Protein AF-A0A8S0PEG1-F1 (afdb_monomer_lite)

Structure (mmCIF, N/CA/C/O backbone):
data_AF-A0A8S0PEG1-F1
#
_entry.id   AF-A0A8S0PEG1-F1
#
loop_
_atom_site.group_PDB
_atom_site.id
_atom_site.type_symbol
_atom_site.label_atom_id
_atom_site.label_alt_id
_atom_site.label_comp_id
_atom_site.label_asym_id
_atom_site.label_entity_id
_atom_site.label_seq_id
_atom_site.pdbx_PDB_ins_code
_atom_site.Cartn_x
_atom_site.Cartn_y
_atom_site.Cartn_z
_atom_site.occupancy
_atom_site.B_iso_or_equiv
_atom_site.auth_seq_id
_atom_site.auth_comp_id
_atom_site.auth_asym_id
_atom_site.auth_atom_id
_atom_site.pdbx_PDB_model_num
ATOM 1 N N . MET A 1 1 ? -31.849 1.655 13.734 1.00 55.62 1 MET A N 1
ATOM 2 C CA . MET A 1 1 ? -31.279 1.354 12.397 1.00 55.62 1 MET A CA 1
ATOM 3 C C . MET A 1 1 ? -29.759 1.163 12.408 1.00 55.62 1 MET A C 1
ATOM 5 O O . MET A 1 1 ? -29.325 0.173 11.847 1.00 55.62 1 MET A O 1
ATOM 9 N N . LYS A 1 2 ? -28.955 2.026 13.060 1.00 50.47 2 LYS A N 1
ATOM 10 C CA . LYS A 1 2 ? -27.475 1.907 13.120 1.00 50.47 2 LYS A CA 1
ATOM 11 C C . LYS A 1 2 ? -26.976 0.567 13.705 1.00 50.47 2 LYS A C 1
ATOM 13 O O . LYS A 1 2 ? -26.422 -0.221 12.961 1.00 50.47 2 LYS A O 1
ATOM 18 N N . ARG A 1 3 ? -27.388 0.217 14.932 1.00 48.94 3 ARG A N 1
ATOM 19 C CA . ARG A 1 3 ? -27.005 -1.048 15.607 1.00 48.94 3 ARG A CA 1
ATOM 20 C C . ARG A 1 3 ? -27.310 -2.340 14.832 1.00 48.94 3 ARG A C 1
ATOM 22 O O . ARG A 1 3 ? -26.633 -3.337 15.022 1.00 48.94 3 ARG A O 1
ATOM 29 N N . ARG A 1 4 ? -28.344 -2.337 13.983 1.00 57.22 4 ARG A N 1
ATOM 30 C CA . ARG A 1 4 ? -28.707 -3.505 13.163 1.00 57.22 4 ARG A CA 1
ATOM 31 C C . ARG A 1 4 ? -27.748 -3.671 11.981 1.00 57.22 4 ARG A C 1
ATOM 33 O O . ARG A 1 4 ? -27.331 -4.785 11.711 1.00 57.22 4 ARG A O 1
ATOM 40 N N . ARG A 1 5 ? -27.348 -2.556 11.359 1.00 51.19 5 ARG A N 1
ATOM 41 C CA . ARG A 1 5 ? -26.338 -2.536 10.293 1.00 51.19 5 ARG A CA 1
ATOM 42 C C . ARG A 1 5 ? -24.953 -2.897 10.828 1.00 51.19 5 ARG A C 1
ATOM 44 O O . ARG A 1 5 ? -24.250 -3.662 10.188 1.00 51.19 5 ARG A O 1
ATOM 51 N N . ASP A 1 6 ? -24.607 -2.424 12.025 1.00 42.25 6 ASP A N 1
ATOM 52 C CA . ASP A 1 6 ? -23.330 -2.757 12.674 1.00 42.25 6 ASP A CA 1
ATOM 53 C C . ASP A 1 6 ? -23.248 -4.268 12.994 1.00 42.25 6 ASP A C 1
ATOM 55 O O . ASP A 1 6 ? -22.224 -4.911 12.763 1.00 42.25 6 ASP A O 1
ATOM 59 N N . ALA A 1 7 ? -24.359 -4.869 13.441 1.00 48.66 7 ALA A N 1
ATOM 60 C CA . ALA A 1 7 ? -24.459 -6.312 13.670 1.00 48.66 7 ALA A CA 1
ATOM 61 C C . ALA A 1 7 ? -24.403 -7.137 12.368 1.00 48.66 7 ALA A C 1
ATOM 63 O O . ALA A 1 7 ? -23.779 -8.200 12.344 1.00 48.66 7 ALA A O 1
ATOM 64 N N . GLU A 1 8 ? -25.023 -6.646 11.289 1.00 54.94 8 GLU A N 1
ATOM 65 C CA . GLU A 1 8 ? -24.995 -7.273 9.959 1.00 54.94 8 GLU A CA 1
ATOM 66 C C . GLU A 1 8 ? -23.573 -7.251 9.368 1.00 54.94 8 GLU A C 1
ATOM 68 O O . GLU A 1 8 ? -23.059 -8.303 8.990 1.00 54.94 8 GLU A O 1
ATOM 73 N N . ILE A 1 9 ? -22.871 -6.113 9.421 1.00 58.34 9 ILE A N 1
ATOM 74 C CA . ILE A 1 9 ? -21.471 -5.987 8.970 1.00 58.34 9 ILE A CA 1
ATOM 75 C C . ILE A 1 9 ? -20.546 -6.916 9.773 1.00 58.34 9 ILE A C 1
ATOM 77 O O . ILE A 1 9 ? -19.727 -7.637 9.204 1.00 58.34 9 ILE A O 1
ATOM 81 N N . SER A 1 10 ? -20.722 -6.966 11.096 1.00 51.09 10 SER A N 1
ATOM 82 C CA . SER A 1 10 ? -19.972 -7.867 11.980 1.00 51.09 10 SER A CA 1
ATOM 83 C C . SER A 1 10 ? -20.205 -9.349 11.634 1.00 51.09 10 SER A C 1
ATOM 85 O O . SER A 1 10 ? -19.298 -10.174 11.752 1.00 51.09 10 SER A O 1
ATOM 87 N N . SER A 1 11 ? -21.409 -9.707 11.169 1.00 64.94 11 SER A N 1
ATOM 88 C CA . SER A 1 11 ? -21.730 -11.073 10.734 1.00 64.94 11 SER A CA 1
ATOM 89 C C . SER A 1 11 ? -21.107 -11.445 9.384 1.00 64.94 11 SER A C 1
ATOM 91 O O . SER A 1 11 ? -20.612 -12.563 9.244 1.00 64.94 11 SER A O 1
ATOM 93 N N . GLU A 1 12 ? -21.044 -10.509 8.432 1.00 62.09 12 GLU A N 1
ATOM 94 C CA . GLU A 1 12 ? -20.417 -10.734 7.121 1.00 62.09 12 GLU A CA 1
ATOM 95 C C . GLU A 1 12 ? -18.912 -10.992 7.249 1.00 62.09 12 GLU A C 1
ATOM 97 O O . GLU A 1 12 ? -18.379 -11.913 6.630 1.00 62.09 12 GLU A O 1
ATOM 102 N N . ILE A 1 13 ? -18.234 -10.216 8.100 1.00 62.41 13 ILE A N 1
ATOM 103 C CA . ILE A 1 13 ? -16.794 -10.360 8.346 1.00 62.41 13 ILE A CA 1
ATOM 104 C C . ILE A 1 13 ? -16.490 -11.726 8.981 1.00 62.41 13 ILE A C 1
ATOM 106 O O . ILE A 1 13 ? -15.567 -12.415 8.545 1.00 62.41 13 ILE A O 1
ATOM 110 N N . ARG A 1 14 ? -17.301 -12.165 9.956 1.00 62.22 14 ARG A N 1
ATOM 111 C CA . ARG A 1 14 ? -17.170 -13.500 10.569 1.00 62.22 14 ARG A CA 1
ATOM 112 C C . ARG A 1 14 ? -17.293 -14.626 9.541 1.00 62.22 14 ARG A C 1
ATOM 114 O O . ARG A 1 14 ? -16.512 -15.574 9.593 1.00 62.22 14 ARG A O 1
ATOM 121 N N . SER A 1 15 ? -18.236 -14.510 8.607 1.00 73.69 15 SER A N 1
ATOM 122 C CA . SER A 1 15 ? -18.452 -15.524 7.570 1.00 73.69 15 SER A CA 1
ATOM 123 C C . SER A 1 15 ? -17.276 -15.607 6.590 1.00 73.69 15 SER A C 1
ATOM 125 O O . SER A 1 15 ? -16.828 -16.705 6.268 1.00 73.69 15 SER A O 1
ATOM 127 N N . ALA A 1 16 ? -16.725 -14.461 6.172 1.00 60.16 16 ALA A N 1
ATOM 128 C CA . ALA A 1 16 ? -15.578 -14.414 5.260 1.00 60.16 16 ALA A CA 1
ATOM 129 C C . ALA A 1 16 ? -14.309 -15.033 5.875 1.00 60.16 16 ALA A C 1
ATOM 131 O O . ALA A 1 16 ? -13.554 -15.724 5.194 1.00 60.16 16 ALA A O 1
ATOM 132 N N . ILE A 1 17 ? -14.088 -14.828 7.179 1.00 69.44 17 ILE A N 1
ATOM 133 C CA . ILE A 1 17 ? -12.947 -15.413 7.899 1.00 69.44 17 ILE A CA 1
ATOM 134 C C . ILE A 1 17 ? -13.062 -16.943 7.951 1.00 69.44 17 ILE A C 1
ATOM 136 O O . ILE A 1 17 ? -12.091 -17.639 7.662 1.00 69.44 17 ILE A O 1
ATOM 140 N N . GLN A 1 18 ? -14.246 -17.474 8.272 1.00 75.69 18 GLN A N 1
ATOM 141 C CA . GLN A 1 18 ? -14.467 -18.923 8.345 1.00 75.69 18 GLN A CA 1
ATOM 142 C C . GLN A 1 18 ? -14.259 -19.618 6.992 1.00 75.69 18 GLN A C 1
ATOM 144 O O . GLN A 1 18 ? -13.681 -20.704 6.939 1.00 75.69 18 GLN A O 1
ATOM 149 N N . GLU A 1 19 ? -14.684 -18.984 5.899 1.00 73.19 19 GLU A N 1
ATOM 150 C CA . GLU A 1 19 ? -14.522 -19.524 4.548 1.00 73.19 19 GLU A CA 1
ATOM 151 C C . GLU A 1 19 ? -13.045 -19.592 4.123 1.00 73.19 19 GLU A C 1
ATOM 153 O O . GLU A 1 19 ? -12.596 -20.608 3.586 1.00 73.19 19 GLU A O 1
ATOM 158 N N . LEU A 1 20 ? -12.264 -18.554 4.445 1.00 60.75 20 LEU A N 1
ATOM 159 C CA . LEU A 1 20 ? -10.821 -18.517 4.191 1.00 60.75 20 LEU A CA 1
ATOM 160 C C . LEU A 1 20 ? -10.056 -19.554 5.029 1.00 60.75 20 LEU A C 1
ATOM 162 O O . LEU A 1 20 ? -9.144 -20.207 4.518 1.00 60.75 20 LEU A O 1
ATOM 166 N N . SER A 1 21 ? -10.445 -19.765 6.291 1.00 68.81 21 SER A N 1
ATOM 167 C CA . SER A 1 21 ? -9.850 -20.804 7.142 1.00 68.81 21 SER A CA 1
ATOM 168 C C . SER A 1 21 ? -10.135 -22.219 6.621 1.00 68.81 21 SER A C 1
ATOM 170 O O . SER A 1 21 ? -9.221 -23.038 6.557 1.00 68.81 21 SER A O 1
ATOM 172 N N . ALA A 1 22 ? -11.359 -22.494 6.159 1.00 73.88 22 ALA A N 1
ATOM 173 C CA . ALA A 1 22 ? -11.737 -23.797 5.602 1.00 73.88 22 ALA A CA 1
ATOM 174 C C . ALA A 1 22 ? -11.128 -24.084 4.212 1.00 73.88 22 ALA A C 1
ATOM 176 O O . ALA A 1 22 ? -11.086 -25.233 3.760 1.00 73.88 22 ALA A O 1
ATOM 177 N N . ALA A 1 23 ? -10.685 -23.053 3.488 1.00 65.44 23 ALA A N 1
ATOM 178 C CA . ALA A 1 23 ? -9.922 -23.221 2.253 1.00 65.44 23 ALA A CA 1
ATOM 179 C C . ALA A 1 23 ? -8.473 -23.657 2.538 1.00 65.44 23 ALA A C 1
ATOM 181 O O . ALA A 1 23 ? -7.961 -24.532 1.848 1.00 65.44 23 ALA A O 1
ATOM 182 N N . SER A 1 24 ? -7.860 -23.130 3.604 1.00 54.56 24 SER A N 1
ATOM 183 C CA . SER A 1 24 ? -6.480 -23.440 4.013 1.00 54.56 24 SER A CA 1
ATOM 184 C C . SER A 1 24 ? -6.275 -24.908 4.424 1.00 54.56 24 SER A C 1
ATOM 186 O O . SER A 1 24 ? -5.231 -25.502 4.163 1.00 54.56 24 SER A O 1
ATOM 188 N N . GLU A 1 25 ? -7.288 -25.537 5.028 1.00 59.28 25 GLU A N 1
ATOM 189 C CA . GLU A 1 25 ? -7.201 -26.929 5.497 1.00 59.28 25 GLU A CA 1
ATOM 190 C C . GLU A 1 25 ? -7.315 -27.975 4.373 1.00 59.28 25 GLU A C 1
ATOM 192 O O . GLU A 1 25 ? -6.973 -29.140 4.579 1.00 59.28 25 GLU A O 1
ATOM 197 N N . ARG A 1 26 ? -7.763 -27.583 3.172 1.00 52.75 26 ARG A N 1
ATOM 198 C CA . ARG A 1 26 ? -7.959 -28.507 2.042 1.00 52.75 26 ARG A CA 1
ATOM 199 C C . ARG A 1 26 ? -6.692 -28.781 1.224 1.00 52.75 26 ARG A C 1
ATOM 201 O O . ARG A 1 26 ? -6.653 -29.797 0.535 1.00 52.75 26 ARG A O 1
ATOM 208 N N . ASP A 1 27 ? -5.653 -27.957 1.350 1.00 48.44 27 ASP A N 1
ATOM 209 C CA . ASP A 1 27 ? -4.431 -28.060 0.534 1.00 48.44 27 ASP A CA 1
ATOM 210 C C . ASP A 1 27 ? -3.286 -28.864 1.188 1.00 48.44 27 ASP A C 1
ATOM 212 O O . ASP A 1 27 ? -2.225 -29.048 0.589 1.00 48.44 27 ASP A O 1
ATOM 216 N N . VAL A 1 28 ? -3.479 -29.416 2.394 1.00 43.56 28 VAL A N 1
ATOM 217 C CA . VAL A 1 28 ? -2.453 -30.221 3.084 1.00 43.56 28 VAL A CA 1
ATOM 218 C C . VAL A 1 28 ? -2.658 -31.720 2.816 1.00 43.56 28 VAL A C 1
ATOM 220 O O . VAL A 1 28 ? -3.110 -32.474 3.677 1.00 43.56 28 VAL A O 1
ATOM 223 N N . VAL A 1 29 ? -2.294 -32.184 1.614 1.00 38.62 29 VAL A N 1
ATOM 224 C CA . VAL A 1 29 ? -2.132 -33.623 1.319 1.00 38.62 29 VAL A CA 1
ATOM 225 C C . VAL A 1 29 ? -0.672 -34.041 1.536 1.00 38.62 29 VAL A C 1
ATOM 227 O O . VAL A 1 29 ? 0.264 -33.491 0.961 1.00 38.62 29 VAL A O 1
ATOM 230 N N . LYS A 1 30 ? -0.494 -35.037 2.407 1.00 37.72 30 LYS A N 1
ATOM 231 C CA . LYS A 1 30 ? 0.768 -35.614 2.897 1.00 37.72 30 LYS A CA 1
ATOM 232 C C . LYS A 1 30 ? 1.384 -36.586 1.865 1.00 37.72 30 LYS A C 1
ATOM 234 O O . LYS A 1 30 ? 0.649 -37.447 1.387 1.00 37.72 30 LYS A O 1
ATOM 239 N N . PRO A 1 31 ? 2.701 -36.560 1.563 1.00 33.84 31 PRO A N 1
ATOM 240 C CA . PRO A 1 31 ? 3.317 -37.565 0.694 1.00 33.84 31 PRO A CA 1
ATOM 241 C C . PRO A 1 31 ? 3.630 -38.849 1.476 1.00 33.84 31 PRO A C 1
ATOM 243 O O . PRO A 1 31 ? 4.406 -38.838 2.435 1.00 33.84 31 PRO A O 1
ATOM 246 N N . THR A 1 32 ? 3.033 -39.965 1.063 1.00 32.34 32 THR A N 1
ATOM 247 C CA . THR A 1 32 ? 3.389 -41.325 1.488 1.00 32.34 32 THR A CA 1
ATOM 248 C C . THR A 1 32 ? 4.597 -41.834 0.705 1.00 32.34 32 THR A C 1
ATOM 250 O O . THR A 1 32 ? 4.621 -41.787 -0.522 1.00 32.34 32 THR A O 1
ATOM 253 N N . ALA A 1 33 ? 5.595 -42.327 1.436 1.00 39.16 33 ALA A N 1
ATOM 254 C CA . ALA A 1 33 ? 6.759 -43.023 0.908 1.00 39.16 33 ALA A CA 1
ATOM 255 C C . ALA A 1 33 ? 6.456 -44.516 0.730 1.00 39.16 33 ALA A C 1
ATOM 257 O O . ALA A 1 33 ? 5.917 -45.134 1.646 1.00 39.16 33 ALA A O 1
ATOM 258 N N . GLU A 1 34 ? 6.901 -45.105 -0.379 1.00 33.84 34 GLU A N 1
ATOM 259 C CA . GLU A 1 34 ? 7.067 -46.553 -0.492 1.00 33.84 34 GLU A CA 1
ATOM 260 C C . GLU A 1 34 ? 8.361 -46.864 -1.258 1.00 33.84 34 GLU A C 1
ATOM 262 O O . GLU A 1 34 ? 8.642 -46.304 -2.319 1.00 33.84 34 GLU A O 1
ATOM 267 N N . ARG A 1 35 ? 9.202 -47.690 -0.628 1.00 35.50 35 ARG A N 1
ATOM 268 C CA . ARG A 1 35 ? 10.446 -48.250 -1.160 1.00 35.50 35 ARG A CA 1
ATOM 269 C C . ARG A 1 35 ? 10.105 -49.587 -1.802 1.00 35.50 35 ARG A C 1
ATOM 271 O O . ARG A 1 35 ? 9.416 -50.365 -1.159 1.00 35.50 35 ARG A O 1
ATOM 278 N N . ASP A 1 36 ? 10.739 -49.916 -2.923 1.00 33.66 36 ASP A N 1
ATOM 279 C CA . ASP A 1 36 ? 11.176 -51.295 -3.121 1.00 33.66 36 ASP A CA 1
ATOM 280 C C . ASP A 1 36 ? 12.449 -51.402 -3.964 1.00 33.66 36 ASP A C 1
ATOM 282 O O . ASP A 1 36 ? 12.762 -50.556 -4.802 1.00 33.66 36 ASP A O 1
ATOM 286 N N . SER A 1 37 ? 13.242 -52.413 -3.622 1.00 35.91 37 SER A N 1
ATOM 287 C CA . SER A 1 37 ? 14.632 -52.623 -4.034 1.00 35.91 37 SER A CA 1
ATOM 288 C C . SER A 1 37 ? 14.746 -53.664 -5.157 1.00 35.91 37 SER A C 1
ATOM 290 O O . SER A 1 37 ? 13.924 -54.567 -5.221 1.00 35.91 37 SER A O 1
ATOM 292 N N . VAL A 1 38 ? 15.830 -53.600 -5.952 1.00 31.80 38 VAL A N 1
ATOM 293 C CA . VAL A 1 38 ? 16.792 -54.694 -6.290 1.00 31.80 38 VAL A CA 1
ATOM 294 C C . VAL A 1 38 ? 17.465 -54.490 -7.678 1.00 31.80 38 VAL A C 1
ATOM 296 O O . VAL A 1 38 ? 16.869 -54.026 -8.640 1.00 31.80 38 VAL A O 1
ATOM 299 N N . LYS A 1 39 ? 18.773 -54.796 -7.703 1.00 31.59 39 LYS A N 1
ATOM 300 C CA . LYS A 1 39 ? 19.888 -54.624 -8.682 1.00 31.59 39 LYS A CA 1
ATOM 301 C C . LYS A 1 39 ? 20.208 -55.977 -9.403 1.00 31.59 39 LYS A C 1
ATOM 303 O O . LYS A 1 39 ? 19.544 -56.947 -9.047 1.00 31.59 39 LYS A O 1
ATOM 308 N N . PRO A 1 40 ? 21.339 -56.195 -10.140 1.00 48.00 40 PRO A N 1
ATOM 309 C CA . PRO A 1 40 ? 22.160 -55.380 -11.079 1.00 48.00 40 PRO A CA 1
ATOM 310 C C . PRO A 1 40 ? 22.685 -56.162 -12.339 1.00 48.00 40 PRO A C 1
ATOM 312 O O . PRO A 1 40 ? 22.502 -57.370 -12.423 1.00 48.00 40 PRO A O 1
ATOM 315 N N . ALA A 1 41 ? 23.430 -55.484 -13.246 1.00 31.02 41 ALA A N 1
ATOM 316 C CA . ALA A 1 41 ? 24.765 -55.849 -13.829 1.00 31.02 41 ALA A CA 1
ATOM 317 C C . ALA A 1 41 ? 24.959 -55.301 -15.277 1.00 31.02 41 ALA A C 1
ATOM 319 O O . ALA A 1 41 ? 24.195 -55.666 -16.158 1.00 31.02 41 ALA A O 1
ATOM 320 N N . ALA A 1 42 ? 25.826 -54.283 -15.472 1.00 33.81 42 ALA A N 1
ATOM 321 C CA . ALA A 1 42 ? 27.134 -54.278 -16.196 1.00 33.81 42 ALA A CA 1
ATOM 322 C C . ALA A 1 42 ? 27.000 -54.165 -17.746 1.00 33.81 42 ALA A C 1
ATOM 324 O O . ALA A 1 42 ? 26.186 -54.868 -18.315 1.00 33.81 42 ALA A O 1
ATOM 325 N N . GLU A 1 43 ? 27.672 -53.281 -18.509 1.00 33.06 43 GLU A N 1
ATOM 326 C CA . GLU A 1 43 ? 29.094 -52.878 -18.552 1.00 33.06 43 GLU A CA 1
ATOM 327 C C . GLU A 1 43 ? 29.342 -51.464 -19.174 1.00 33.06 43 GLU A C 1
ATOM 329 O O . GLU A 1 43 ? 28.622 -51.067 -20.080 1.00 33.06 43 GLU A O 1
ATOM 334 N N . ARG A 1 44 ? 30.373 -50.761 -18.640 1.00 31.02 44 ARG A N 1
ATOM 335 C CA . ARG A 1 44 ? 31.474 -49.909 -19.221 1.00 31.02 44 ARG A CA 1
ATOM 336 C C . ARG A 1 44 ? 31.181 -49.023 -20.464 1.00 31.02 44 ARG A C 1
ATOM 338 O O . ARG A 1 44 ? 30.573 -49.489 -21.405 1.00 31.02 44 ARG A O 1
ATOM 345 N N . GLU A 1 45 ? 31.584 -47.749 -20.598 1.00 31.14 45 GLU A N 1
ATOM 346 C CA . GLU A 1 45 ? 32.845 -46.994 -20.364 1.00 31.14 45 GLU A CA 1
ATOM 347 C C . GLU A 1 45 ? 32.479 -45.504 -20.067 1.00 31.14 45 GLU A C 1
ATOM 349 O O . GLU A 1 45 ? 31.417 -45.064 -20.486 1.00 31.14 45 GLU A O 1
ATOM 354 N N . GLY A 1 46 ? 33.154 -44.638 -19.298 1.00 28.92 46 GLY A N 1
ATOM 35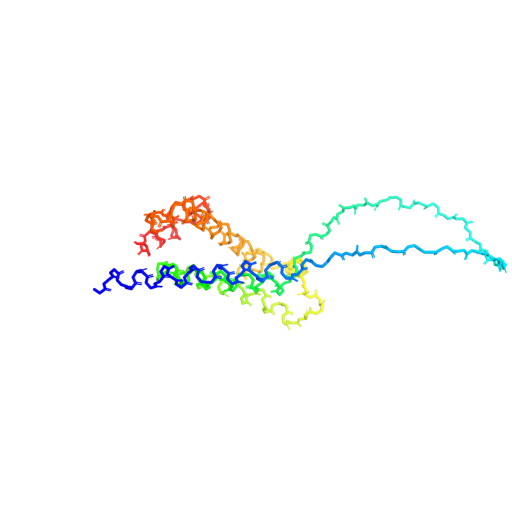5 C CA . GLY A 1 46 ? 34.543 -44.166 -19.296 1.00 28.92 46 GLY A CA 1
ATOM 356 C C . GLY A 1 46 ? 34.535 -42.643 -18.972 1.00 28.92 46 GLY A C 1
ATOM 357 O O . GLY A 1 46 ? 33.635 -41.936 -19.412 1.00 28.92 46 GLY A O 1
ATOM 358 N N . VAL A 1 47 ? 35.541 -42.149 -18.228 1.00 29.89 47 VAL A N 1
ATOM 359 C CA . VAL A 1 47 ? 35.875 -40.735 -17.871 1.00 29.89 47 VAL A CA 1
ATOM 360 C C . VAL A 1 47 ? 35.339 -40.149 -16.537 1.00 29.89 47 VAL A C 1
ATOM 362 O O . VAL A 1 47 ? 34.163 -39.848 -16.370 1.00 29.89 47 VAL A O 1
ATOM 365 N N . LYS A 1 48 ? 36.279 -39.884 -15.610 1.00 30.66 48 LYS A N 1
ATOM 366 C CA . LYS A 1 48 ? 36.262 -38.937 -14.462 1.00 30.66 48 LYS A CA 1
ATOM 367 C C . LYS A 1 48 ? 37.732 -38.628 -14.080 1.00 30.66 48 LYS A C 1
ATOM 369 O O . LYS A 1 48 ? 38.577 -39.458 -14.418 1.00 30.66 48 LYS A O 1
ATOM 374 N N . PRO A 1 49 ? 38.069 -37.592 -13.279 1.00 40.06 49 PRO A N 1
ATOM 375 C CA . PRO A 1 49 ? 37.298 -36.403 -12.880 1.00 40.06 49 PRO A CA 1
ATOM 376 C C . PRO A 1 49 ? 38.099 -35.079 -13.004 1.00 40.06 49 PRO A C 1
ATOM 378 O O . PRO A 1 49 ? 39.326 -35.070 -12.989 1.00 40.06 49 PRO A O 1
ATOM 381 N N . ALA A 1 50 ? 37.408 -33.936 -13.007 1.00 32.81 50 ALA A N 1
ATOM 382 C CA . ALA A 1 50 ? 37.993 -32.667 -12.577 1.00 32.81 50 ALA A CA 1
ATOM 383 C C . ALA A 1 50 ? 37.130 -32.089 -11.449 1.00 32.81 50 ALA A C 1
ATOM 385 O O . ALA A 1 50 ? 35.925 -31.909 -11.600 1.00 32.81 50 ALA A O 1
ATOM 386 N N . ALA A 1 51 ? 37.802 -31.923 -10.315 1.00 37.34 51 ALA A N 1
ATOM 387 C CA . ALA A 1 51 ? 37.415 -31.353 -9.035 1.00 37.34 51 ALA A CA 1
ATOM 388 C C . ALA A 1 51 ? 36.211 -30.391 -9.016 1.00 37.34 51 ALA A C 1
ATOM 390 O O . ALA A 1 51 ? 36.175 -29.377 -9.709 1.00 37.34 51 ALA A O 1
ATOM 391 N N . GLU A 1 52 ? 35.275 -30.723 -8.125 1.00 40.84 52 GLU A N 1
ATOM 392 C CA . 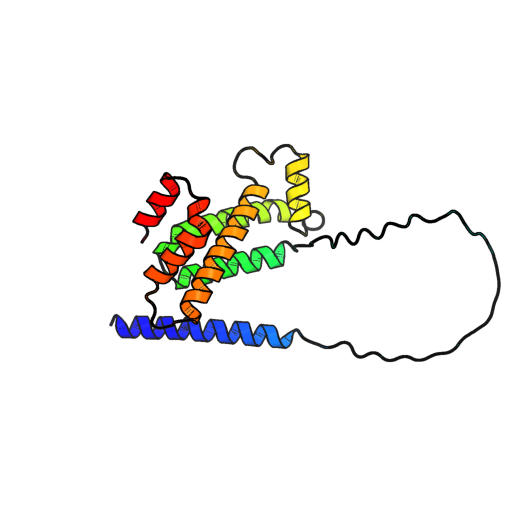GLU A 1 52 ? 34.748 -29.842 -7.078 1.00 40.84 52 GLU A CA 1
ATOM 393 C C . GLU A 1 52 ? 34.741 -28.336 -7.385 1.00 40.84 52 GLU A C 1
ATOM 395 O O . GLU A 1 52 ? 35.708 -27.612 -7.149 1.00 40.84 52 GLU A O 1
ATOM 400 N N . ARG A 1 53 ? 33.559 -27.828 -7.736 1.00 33.16 53 ARG A N 1
ATOM 401 C CA . ARG A 1 53 ? 33.093 -26.587 -7.117 1.00 33.16 53 ARG A CA 1
ATOM 402 C C . ARG A 1 53 ? 31.998 -26.934 -6.128 1.00 33.16 53 ARG A C 1
ATOM 404 O O . ARG A 1 53 ? 30.824 -27.016 -6.463 1.00 33.16 53 ARG A O 1
ATOM 411 N N . CYS A 1 54 ? 32.464 -27.193 -4.912 1.00 38.19 54 CYS A N 1
ATOM 412 C CA . CYS A 1 54 ? 31.714 -26.965 -3.694 1.00 38.19 54 CYS A CA 1
ATOM 413 C C . CYS A 1 54 ? 31.289 -25.492 -3.665 1.00 38.19 54 CYS A C 1
ATOM 415 O O . CYS A 1 54 ? 32.102 -24.593 -3.898 1.00 38.19 54 CYS A O 1
ATOM 417 N N . GLY A 1 55 ? 30.003 -25.286 -3.436 1.00 34.62 55 GLY A N 1
ATOM 418 C CA . GLY A 1 55 ? 29.355 -23.991 -3.397 1.00 34.62 55 GLY A CA 1
ATOM 419 C C . GLY A 1 55 ? 27.852 -24.180 -3.507 1.00 34.62 55 GLY A C 1
ATOM 420 O O . GLY A 1 55 ? 27.228 -23.546 -4.350 1.00 34.62 55 GLY A O 1
ATOM 421 N N . ASP A 1 56 ? 27.287 -25.072 -2.686 1.00 39.28 56 ASP A N 1
ATOM 422 C CA . ASP A 1 56 ? 25.889 -24.937 -2.279 1.00 39.28 56 ASP A CA 1
ATOM 423 C C . ASP A 1 56 ? 25.803 -23.638 -1.465 1.00 39.28 56 ASP A C 1
ATOM 425 O O . ASP A 1 56 ? 25.768 -23.641 -0.235 1.00 39.28 56 ASP A O 1
ATOM 429 N N . ASP A 1 57 ? 25.804 -22.498 -2.160 1.00 42.12 57 ASP A N 1
ATOM 430 C CA . ASP A 1 57 ? 25.100 -21.339 -1.651 1.00 42.12 57 ASP A CA 1
ATOM 431 C C . ASP A 1 57 ? 23.636 -21.755 -1.687 1.00 42.12 57 ASP A C 1
ATOM 433 O O . ASP A 1 57 ? 22.938 -21.639 -2.697 1.00 42.12 57 ASP A O 1
ATOM 437 N N . LEU A 1 58 ? 23.161 -22.246 -0.545 1.00 47.00 58 LEU A N 1
ATOM 438 C CA . LEU A 1 58 ? 21.757 -22.210 -0.177 1.00 47.00 58 LEU A CA 1
ATOM 439 C C . LEU A 1 58 ? 21.350 -20.735 -0.014 1.00 47.00 58 LEU A C 1
ATOM 441 O O . LEU A 1 58 ? 20.875 -20.290 1.027 1.00 47.00 58 LEU A O 1
ATOM 445 N N . GLN A 1 59 ? 21.535 -19.944 -1.070 1.00 46.28 59 GLN A N 1
ATOM 446 C CA . GLN A 1 59 ? 20.695 -18.811 -1.346 1.00 46.28 59 GLN A CA 1
ATOM 447 C C . GLN A 1 59 ? 19.367 -19.462 -1.703 1.00 46.28 59 GLN A C 1
ATOM 449 O O . GLN A 1 59 ? 19.103 -19.771 -2.864 1.00 46.28 59 GLN A O 1
ATOM 454 N N . THR A 1 60 ? 18.552 -19.758 -0.691 1.00 48.28 60 THR A N 1
ATOM 455 C CA . THR A 1 60 ?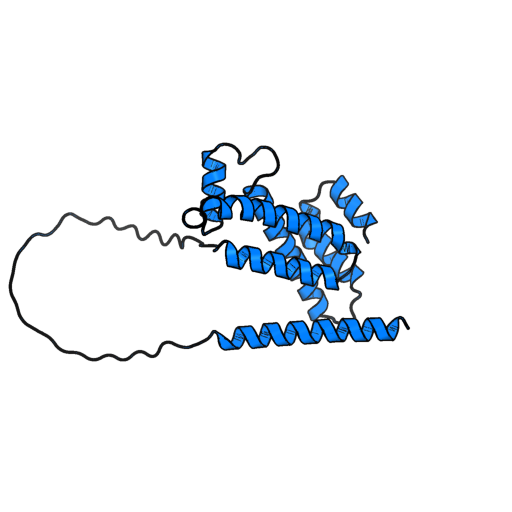 17.124 -19.971 -0.886 1.00 48.28 60 THR A CA 1
ATOM 456 C C . THR A 1 60 ? 16.671 -18.751 -1.669 1.00 48.28 60 THR A C 1
ATOM 458 O O . THR A 1 60 ? 16.535 -17.663 -1.108 1.00 48.28 60 THR A O 1
ATOM 461 N N . THR A 1 61 ? 16.608 -18.871 -2.995 1.00 60.91 61 THR A N 1
ATOM 462 C CA . THR A 1 61 ? 16.148 -17.785 -3.843 1.00 60.91 61 THR A CA 1
ATOM 463 C C . THR A 1 61 ? 14.726 -17.582 -3.376 1.00 60.91 61 THR A C 1
ATOM 465 O O . THR A 1 61 ? 13.899 -18.486 -3.480 1.00 60.91 61 THR A O 1
ATOM 468 N N . LEU A 1 62 ? 14.491 -16.471 -2.679 1.00 74.75 62 LEU A N 1
ATOM 469 C CA . LEU A 1 62 ? 13.201 -16.185 -2.084 1.00 74.75 62 LEU A CA 1
ATOM 470 C C . LEU A 1 62 ? 12.272 -15.861 -3.253 1.00 74.75 62 LEU A C 1
ATOM 472 O O . LEU A 1 62 ? 12.185 -14.720 -3.700 1.00 74.75 62 LEU A O 1
ATOM 476 N N . GLN A 1 63 ? 11.686 -16.904 -3.831 1.00 88.88 63 GLN A N 1
ATOM 477 C CA . GLN A 1 63 ? 10.774 -16.791 -4.952 1.00 88.88 63 GLN A CA 1
ATOM 478 C C . GLN A 1 63 ? 9.466 -16.238 -4.406 1.00 88.88 63 GLN A C 1
ATOM 480 O O . GLN A 1 63 ? 8.862 -16.818 -3.504 1.00 88.88 63 GLN A O 1
ATOM 485 N N . ILE A 1 64 ? 9.035 -15.105 -4.954 1.00 95.00 64 ILE A N 1
ATOM 486 C CA . ILE A 1 64 ? 7.740 -14.502 -4.643 1.00 95.00 64 ILE A CA 1
ATOM 487 C C . ILE A 1 64 ? 6.937 -14.515 -5.943 1.00 95.00 64 ILE A C 1
ATOM 489 O O . ILE A 1 64 ? 7.024 -13.551 -6.711 1.00 95.00 64 ILE A O 1
ATOM 493 N N . PRO A 1 65 ? 6.202 -15.607 -6.233 1.00 96.75 65 PRO A N 1
ATOM 494 C CA . PRO A 1 65 ? 5.390 -15.701 -7.437 1.00 96.75 65 PRO A CA 1
ATOM 495 C C . PRO A 1 65 ? 4.440 -14.507 -7.532 1.00 96.75 65 PRO A C 1
ATOM 497 O O . PRO A 1 65 ? 3.685 -14.223 -6.596 1.00 96.75 65 PRO A O 1
ATOM 500 N N . ILE A 1 66 ? 4.481 -13.798 -8.661 1.00 97.38 66 ILE A N 1
ATOM 501 C CA . ILE A 1 66 ? 3.834 -12.488 -8.761 1.00 97.38 66 ILE A CA 1
ATOM 502 C C . ILE A 1 66 ? 2.310 -12.597 -8.657 1.00 97.38 66 ILE A C 1
ATOM 504 O O . ILE A 1 66 ? 1.683 -11.814 -7.952 1.00 97.38 66 ILE A O 1
ATOM 508 N N . LYS A 1 67 ? 1.705 -13.616 -9.279 1.00 97.44 67 LYS A N 1
ATOM 509 C CA . LYS A 1 67 ? 0.246 -13.799 -9.271 1.00 97.44 67 LYS A CA 1
ATOM 510 C C . LYS A 1 67 ? -0.317 -14.048 -7.862 1.00 97.44 67 LYS A C 1
ATOM 512 O O . LYS A 1 67 ? -1.209 -13.299 -7.469 1.00 97.44 67 LYS A O 1
ATOM 517 N N . PRO A 1 68 ? 0.190 -15.017 -7.070 1.00 97.81 68 PRO A N 1
ATOM 518 C CA . PRO A 1 68 ? -0.214 -15.166 -5.670 1.00 97.81 68 PRO A CA 1
ATOM 519 C C . PRO A 1 68 ? -0.016 -13.896 -4.837 1.00 97.81 68 PRO A C 1
ATOM 521 O O . PRO A 1 68 ? -0.912 -13.511 -4.090 1.00 97.81 68 PRO A O 1
ATOM 524 N N . PHE A 1 69 ? 1.120 -13.209 -4.998 1.00 97.69 69 PHE A N 1
ATOM 525 C CA . PHE A 1 69 ? 1.397 -11.976 -4.259 1.00 97.69 69 PHE A CA 1
ATOM 526 C C . PHE A 1 69 ? 0.377 -10.867 -4.565 1.00 97.69 69 PHE A C 1
ATOM 528 O O . PHE A 1 69 ? -0.169 -10.247 -3.651 1.00 97.69 69 PHE A O 1
ATOM 535 N N . LEU A 1 70 ? 0.071 -10.635 -5.841 1.00 98.06 70 LEU A N 1
ATOM 536 C CA . LEU A 1 70 ? -0.905 -9.623 -6.246 1.00 98.06 70 LEU A CA 1
ATOM 537 C C . LEU A 1 70 ? -2.340 -10.028 -5.904 1.00 98.06 70 LEU A C 1
ATOM 539 O O . LEU A 1 70 ? -3.151 -9.173 -5.557 1.00 98.06 70 LEU A O 1
ATOM 543 N N . SER A 1 71 ? -2.657 -11.324 -5.940 1.00 98.12 71 SER A N 1
ATOM 544 C CA . SER A 1 71 ? -3.945 -11.841 -5.469 1.00 98.12 71 SER A CA 1
ATOM 545 C C . SER A 1 71 ? -4.157 -11.534 -3.983 1.00 98.12 71 SER A C 1
ATOM 547 O O . SER A 1 71 ? -5.207 -11.006 -3.614 1.00 98.12 71 SER A O 1
ATOM 549 N N . LEU A 1 72 ? -3.132 -11.740 -3.149 1.00 97.25 72 LEU A N 1
ATOM 550 C CA . LEU A 1 72 ? -3.157 -11.350 -1.737 1.00 97.25 72 LEU A CA 1
ATOM 551 C C . LEU A 1 72 ? -3.359 -9.836 -1.564 1.00 97.25 72 LEU A C 1
ATOM 553 O O . LEU A 1 72 ? -4.186 -9.409 -0.759 1.00 97.25 72 LEU A O 1
ATOM 557 N N . CYS A 1 73 ? -2.653 -9.013 -2.342 1.00 98.12 73 CYS A N 1
ATOM 558 C CA . CYS A 1 73 ? -2.818 -7.557 -2.293 1.00 98.12 73 CYS A CA 1
ATOM 559 C C . CYS A 1 73 ? -4.225 -7.110 -2.740 1.00 98.12 73 CYS A C 1
ATOM 561 O O . CYS A 1 73 ? -4.768 -6.150 -2.202 1.00 98.12 73 CYS A O 1
ATOM 563 N N . ASN A 1 74 ? -4.857 -7.811 -3.683 1.00 97.75 74 ASN A N 1
ATOM 564 C CA . ASN A 1 74 ? -6.245 -7.550 -4.071 1.00 97.75 74 ASN A CA 1
ATOM 565 C C . ASN A 1 74 ? -7.244 -7.964 -2.979 1.00 97.75 74 ASN A C 1
ATOM 567 O O . ASN A 1 74 ? -8.228 -7.260 -2.751 1.00 97.75 74 ASN A O 1
ATOM 571 N N . LEU A 1 75 ? -6.998 -9.068 -2.266 1.00 96.62 75 LEU A N 1
ATOM 572 C CA . LEU A 1 75 ? -7.806 -9.439 -1.100 1.00 96.62 75 LEU A CA 1
ATOM 573 C C . LEU A 1 75 ? -7.701 -8.376 0.003 1.00 96.62 75 LEU A C 1
ATOM 575 O O . LEU A 1 75 ? -8.697 -8.039 0.639 1.00 96.62 75 LEU A O 1
ATOM 579 N N . LEU A 1 76 ? -6.519 -7.781 0.168 1.00 94.81 76 LEU A N 1
ATOM 580 C CA . LEU A 1 76 ? -6.309 -6.673 1.093 1.00 94.81 76 LEU A CA 1
ATOM 581 C C . LEU A 1 76 ? -7.240 -5.491 0.814 1.00 94.81 76 LEU A C 1
ATOM 583 O O . LEU A 1 76 ? -7.838 -4.950 1.739 1.00 94.81 76 LEU A O 1
ATOM 587 N N . ILE A 1 77 ? -7.409 -5.119 -0.458 1.00 96.19 77 ILE A N 1
ATOM 588 C CA . ILE A 1 77 ? -8.336 -4.052 -0.858 1.00 96.19 77 ILE A CA 1
ATOM 589 C C . ILE A 1 77 ? -9.757 -4.368 -0.374 1.00 96.19 77 ILE A C 1
ATOM 591 O O . ILE A 1 77 ? -10.425 -3.475 0.143 1.00 96.19 77 ILE A O 1
ATOM 595 N N . GLN A 1 78 ? -10.202 -5.624 -0.481 1.00 94.38 78 GLN A N 1
ATOM 596 C CA . GLN A 1 78 ? -11.535 -6.044 -0.029 1.00 94.38 78 GLN A CA 1
ATOM 597 C C . GLN A 1 78 ? -11.682 -5.950 1.495 1.00 94.38 78 GLN A C 1
ATOM 599 O O . GLN A 1 78 ? -12.698 -5.462 1.985 1.00 94.38 78 GLN A O 1
ATOM 604 N N . VAL A 1 79 ? -10.660 -6.354 2.254 1.00 90.88 79 VAL A N 1
ATOM 605 C CA . VAL A 1 79 ? -10.653 -6.214 3.721 1.00 90.88 79 VAL A CA 1
ATOM 606 C C . VAL A 1 79 ? -10.735 -4.741 4.123 1.00 90.88 79 VAL A C 1
ATOM 608 O O . VAL A 1 79 ? -11.580 -4.360 4.931 1.00 90.88 79 VAL A O 1
ATOM 611 N N . LEU A 1 80 ? -9.904 -3.892 3.517 1.00 92.25 80 LEU A N 1
ATOM 612 C CA . LEU A 1 80 ? -9.903 -2.452 3.772 1.00 92.25 80 LEU A CA 1
ATOM 613 C C . LEU A 1 80 ? -11.219 -1.780 3.346 1.00 92.25 80 LEU A C 1
ATOM 615 O O . LEU A 1 80 ? -11.560 -0.721 3.868 1.00 92.25 80 LEU A O 1
ATOM 619 N N . ASP A 1 81 ? -11.958 -2.358 2.396 1.00 92.88 81 ASP A N 1
ATOM 620 C CA . ASP A 1 81 ? -13.285 -1.877 1.994 1.00 92.88 81 ASP A CA 1
ATOM 621 C C . ASP A 1 81 ? -14.323 -2.112 3.089 1.00 92.88 81 ASP A C 1
ATOM 623 O O . ASP A 1 81 ? -15.122 -1.222 3.384 1.00 92.88 81 ASP A O 1
ATOM 627 N N . LYS A 1 82 ? -14.228 -3.256 3.775 1.00 90.75 82 LYS A N 1
ATOM 628 C CA . LYS A 1 82 ? -15.083 -3.602 4.916 1.00 90.75 82 LYS A CA 1
ATOM 629 C C . LYS A 1 82 ? -14.784 -2.788 6.177 1.00 90.75 82 LYS A C 1
ATOM 631 O O . LYS A 1 82 ? -15.704 -2.582 6.962 1.00 90.75 82 LYS A O 1
ATOM 636 N N . ILE A 1 83 ? -13.549 -2.306 6.361 1.00 87.00 83 ILE A N 1
ATOM 637 C CA . ILE A 1 83 ? -13.211 -1.372 7.454 1.00 87.00 83 ILE A CA 1
ATOM 638 C C . ILE A 1 83 ? -13.961 -0.047 7.267 1.00 87.00 83 ILE A C 1
ATOM 640 O O . ILE A 1 83 ? -14.561 0.466 8.206 1.00 87.00 83 ILE A O 1
ATOM 644 N N . GLY A 1 84 ? -13.980 0.496 6.045 1.00 86.25 84 GLY A N 1
ATOM 645 C CA . GLY A 1 84 ? -14.834 1.636 5.724 1.00 86.25 84 GLY A CA 1
ATOM 646 C C . GLY A 1 84 ? -14.207 2.693 4.811 1.00 86.25 84 GLY A C 1
ATOM 647 O O . GLY A 1 84 ? -13.154 2.480 4.201 1.00 86.25 84 GLY A O 1
ATOM 648 N N . PRO A 1 85 ? -14.875 3.851 4.660 1.00 86.88 85 PRO A N 1
ATOM 649 C CA . PRO A 1 85 ? -14.477 4.895 3.714 1.00 86.88 85 PRO A CA 1
ATOM 650 C C . PRO A 1 85 ? -13.163 5.593 4.084 1.00 86.88 85 PRO A C 1
ATOM 652 O O . PRO A 1 85 ? -12.481 6.087 3.188 1.00 86.88 85 PRO A O 1
ATOM 655 N N . THR A 1 86 ? -12.766 5.579 5.358 1.00 85.12 86 THR A N 1
ATOM 656 C CA . THR A 1 86 ? -11.493 6.152 5.832 1.00 85.12 86 THR A CA 1
ATOM 657 C C . THR A 1 86 ? -10.284 5.497 5.150 1.00 85.12 86 THR A C 1
ATOM 659 O O . THR A 1 86 ? -9.265 6.139 4.905 1.00 85.12 86 THR A O 1
ATOM 662 N N . MET A 1 87 ? -10.417 4.234 4.723 1.00 90.56 87 MET A N 1
ATOM 663 C CA . MET A 1 87 ? -9.366 3.487 4.025 1.00 90.56 87 MET A CA 1
ATOM 664 C C . MET A 1 87 ? -9.298 3.754 2.514 1.00 90.56 87 MET A C 1
ATOM 666 O O . MET A 1 87 ? -8.412 3.219 1.849 1.00 90.56 87 MET A O 1
ATOM 670 N N . ALA A 1 88 ? -10.195 4.562 1.936 1.00 91.50 88 ALA A N 1
ATOM 671 C CA . ALA A 1 88 ? -10.301 4.728 0.481 1.00 91.50 88 ALA A CA 1
ATOM 672 C C . ALA A 1 88 ? -8.991 5.194 -0.181 1.00 91.50 88 ALA A C 1
ATOM 674 O O . ALA A 1 88 ? -8.619 4.687 -1.239 1.00 91.50 88 ALA A O 1
ATOM 675 N N . VAL A 1 89 ? -8.259 6.111 0.462 1.00 91.44 89 VAL A N 1
ATOM 676 C CA . VAL A 1 89 ? -6.965 6.604 -0.043 1.00 91.44 89 VAL A CA 1
ATOM 677 C C . VAL A 1 89 ? -5.929 5.479 -0.086 1.00 91.44 89 VAL A C 1
ATOM 679 O O . VAL A 1 89 ? -5.248 5.309 -1.095 1.00 91.44 89 VAL A O 1
ATOM 682 N N . LEU A 1 90 ? -5.852 4.670 0.975 1.00 93.12 90 LEU A N 1
ATOM 683 C CA . LEU A 1 90 ? -4.944 3.526 1.042 1.00 93.12 90 LEU A CA 1
ATOM 684 C C . LEU A 1 90 ? -5.323 2.450 0.014 1.00 93.12 90 LEU A C 1
ATOM 686 O O . LEU A 1 90 ? -4.448 1.936 -0.678 1.00 93.12 90 LEU A O 1
ATOM 690 N N . ARG A 1 91 ? -6.619 2.147 -0.151 1.00 96.12 91 ARG A N 1
ATOM 691 C CA . ARG A 1 91 ? -7.099 1.210 -1.184 1.00 96.12 91 ARG A CA 1
ATOM 692 C C . ARG A 1 91 ? -6.688 1.654 -2.585 1.00 96.12 91 ARG A C 1
ATOM 694 O O . ARG A 1 91 ? -6.223 0.836 -3.376 1.00 96.12 91 ARG A O 1
ATOM 701 N N . GLN A 1 92 ? -6.839 2.944 -2.882 1.00 96.38 92 GLN A N 1
ATOM 702 C CA . GLN A 1 92 ? -6.471 3.504 -4.178 1.00 96.38 92 GLN A CA 1
ATOM 703 C C . GLN A 1 92 ? -4.959 3.428 -4.435 1.00 96.38 92 GLN A C 1
ATOM 705 O O . GLN A 1 92 ? -4.559 3.108 -5.557 1.00 96.38 92 GLN A O 1
ATOM 710 N N . ASP A 1 93 ? -4.134 3.694 -3.419 1.00 95.56 93 ASP A N 1
ATOM 711 C CA . ASP A 1 93 ? -2.675 3.564 -3.506 1.00 95.56 93 ASP A CA 1
ATOM 712 C C . ASP A 1 93 ? -2.251 2.106 -3.754 1.00 95.56 93 ASP A C 1
ATOM 714 O O . ASP A 1 93 ? -1.518 1.823 -4.704 1.00 95.56 93 ASP A O 1
ATOM 718 N N . ILE A 1 94 ? -2.800 1.158 -2.983 1.00 97.50 94 ILE A N 1
ATOM 719 C CA . ILE A 1 94 ? -2.557 -0.283 -3.166 1.00 97.50 94 ILE A CA 1
ATOM 720 C C . ILE A 1 94 ? -2.920 -0.707 -4.592 1.00 97.50 94 ILE A C 1
ATOM 722 O O . ILE A 1 94 ? -2.115 -1.357 -5.258 1.00 97.50 94 ILE A O 1
ATOM 726 N N . HIS A 1 95 ? -4.087 -0.297 -5.093 1.00 98.12 95 HIS A N 1
ATOM 727 C CA . HIS A 1 95 ? -4.522 -0.629 -6.449 1.00 98.12 95 HIS A CA 1
ATOM 728 C C . HIS A 1 95 ? -3.540 -0.122 -7.519 1.00 98.12 95 HIS A C 1
ATOM 730 O O . HIS A 1 95 ? -3.157 -0.869 -8.417 1.00 98.12 95 HIS A O 1
ATOM 736 N N . GLN A 1 96 ? -3.063 1.120 -7.400 1.00 97.94 96 GLN A N 1
ATOM 737 C CA . GLN A 1 96 ? -2.083 1.686 -8.339 1.00 97.94 96 GLN A CA 1
ATOM 738 C C . GLN A 1 96 ? -0.723 0.979 -8.272 1.00 97.94 96 GLN A C 1
ATOM 740 O O . GLN A 1 96 ? -0.027 0.863 -9.286 1.00 97.94 96 GLN A O 1
ATOM 745 N N . ASN A 1 97 ? -0.324 0.514 -7.088 1.00 97.94 97 ASN A N 1
ATOM 746 C CA . ASN A 1 97 ? 0.908 -0.246 -6.907 1.00 97.94 97 ASN A CA 1
ATOM 747 C C . ASN A 1 97 ? 0.798 -1.663 -7.498 1.00 97.94 97 ASN A C 1
ATOM 749 O O . ASN A 1 97 ? 1.745 -2.109 -8.148 1.00 97.94 97 ASN A O 1
ATOM 753 N N . ILE A 1 98 ? -0.358 -2.323 -7.358 1.00 98.44 98 ILE A N 1
ATOM 754 C CA . ILE A 1 98 ? -0.672 -3.603 -8.018 1.00 98.44 98 ILE A CA 1
ATOM 755 C C . ILE A 1 98 ? -0.573 -3.450 -9.538 1.00 98.44 98 ILE A C 1
ATOM 757 O O . ILE A 1 98 ? 0.250 -4.121 -10.159 1.00 98.44 98 ILE A O 1
ATOM 761 N N . GLN A 1 99 ? -1.312 -2.496 -10.117 1.00 98.25 99 GLN A N 1
ATOM 762 C CA . GLN A 1 99 ? -1.337 -2.259 -11.568 1.00 98.25 99 GLN A CA 1
ATOM 763 C C . GLN A 1 99 ? 0.062 -2.041 -12.154 1.00 98.25 99 GLN A C 1
ATOM 765 O O . GLN A 1 99 ? 0.359 -2.448 -13.278 1.00 98.25 99 GLN A O 1
ATOM 770 N N . ARG A 1 100 ? 0.950 -1.396 -11.391 1.00 96.75 100 ARG A N 1
ATOM 771 C CA . ARG A 1 100 ? 2.325 -1.135 -11.819 1.00 96.75 100 ARG A CA 1
ATOM 772 C C . ARG A 1 100 ? 3.152 -2.416 -11.947 1.00 96.75 100 ARG A C 1
ATOM 774 O O . ARG A 1 100 ? 3.917 -2.526 -12.902 1.00 96.75 100 ARG A O 1
ATOM 781 N N . LEU A 1 101 ? 2.998 -3.366 -11.025 1.00 97.56 101 LEU A N 1
ATOM 782 C CA . LEU A 1 101 ? 3.653 -4.674 -11.112 1.00 97.56 101 LEU A CA 1
ATOM 783 C C . LEU A 1 101 ? 3.000 -5.563 -12.183 1.00 97.56 101 LEU A C 1
ATOM 785 O O . LEU A 1 101 ? 3.721 -6.191 -12.958 1.00 97.56 101 LEU A O 1
ATOM 789 N N . GLU A 1 102 ? 1.665 -5.555 -12.278 1.00 97.81 102 GLU A N 1
ATOM 790 C CA . GLU A 1 102 ? 0.902 -6.283 -13.310 1.00 97.81 102 GLU A CA 1
ATOM 791 C C . GLU A 1 102 ? 1.332 -5.877 -14.716 1.00 97.81 102 GLU A C 1
ATOM 793 O O . GLU A 1 102 ? 1.660 -6.733 -15.527 1.00 97.81 102 GLU A O 1
ATOM 798 N N . THR A 1 103 ? 1.464 -4.572 -14.971 1.00 97.25 103 THR A N 1
ATOM 799 C CA . THR A 1 103 ? 1.897 -4.056 -16.279 1.00 97.25 103 THR A CA 1
ATOM 800 C C . THR A 1 103 ? 3.242 -4.646 -16.722 1.00 97.25 103 THR A C 1
ATOM 802 O O . THR A 1 103 ? 3.454 -4.889 -17.910 1.00 97.25 103 THR A O 1
ATOM 805 N N . VAL A 1 104 ? 4.178 -4.873 -15.789 1.00 96.00 104 VAL A N 1
ATOM 806 C CA . VAL A 1 104 ? 5.460 -5.507 -16.128 1.00 96.00 104 VAL A CA 1
ATOM 807 C C . VAL A 1 104 ? 5.289 -7.008 -16.324 1.00 96.00 104 VAL A C 1
ATOM 809 O O . VAL A 1 104 ? 5.806 -7.529 -17.310 1.00 96.00 104 VAL A O 1
ATOM 812 N N . HIS A 1 105 ? 4.553 -7.689 -15.442 1.00 97.44 105 HIS A N 1
ATOM 813 C CA . HIS A 1 105 ? 4.259 -9.116 -15.590 1.00 97.44 105 HIS A CA 1
ATOM 814 C C . HIS A 1 105 ? 3.628 -9.431 -16.952 1.00 97.44 105 HIS A C 1
ATOM 816 O O . HIS A 1 105 ? 4.124 -10.289 -17.677 1.00 97.44 105 HIS A O 1
ATOM 822 N N . ASP A 1 106 ? 2.603 -8.675 -17.340 1.00 97.75 106 ASP A N 1
ATOM 823 C CA . ASP A 1 106 ? 1.834 -8.894 -18.566 1.00 97.75 106 ASP A CA 1
ATOM 824 C C . ASP A 1 106 ? 2.653 -8.655 -19.842 1.00 97.75 106 ASP A C 1
ATOM 826 O O . ASP A 1 106 ? 2.305 -9.166 -20.906 1.00 97.75 106 ASP A O 1
ATOM 830 N N . SER A 1 107 ? 3.764 -7.914 -19.750 1.00 97.25 107 SER A N 1
ATOM 831 C CA . SER A 1 107 ? 4.654 -7.687 -20.893 1.00 97.25 107 SER A CA 1
ATOM 832 C C . SER A 1 107 ? 5.432 -8.938 -21.320 1.00 97.25 107 SER A C 1
ATOM 834 O O . SER A 1 107 ? 5.724 -9.092 -22.504 1.00 97.25 107 SER A O 1
ATOM 836 N N . ASP A 1 108 ? 5.758 -9.824 -20.373 1.00 97.50 108 ASP A N 1
ATOM 837 C CA . ASP A 1 108 ? 6.385 -11.130 -20.616 1.00 97.50 108 ASP A CA 1
ATOM 838 C C . ASP A 1 108 ? 6.171 -12.033 -19.380 1.00 97.50 108 ASP A C 1
ATOM 840 O O . ASP A 1 108 ? 7.022 -12.078 -18.482 1.00 97.50 108 ASP A O 1
ATOM 844 N N . PRO A 1 109 ? 5.033 -12.752 -19.300 1.00 97.19 109 PRO A N 1
ATOM 845 C CA . PRO A 1 109 ? 4.660 -13.506 -18.102 1.00 97.19 109 PRO A CA 1
ATOM 846 C C . PRO A 1 109 ? 5.612 -14.647 -17.738 1.00 97.19 109 PRO A C 1
ATOM 848 O O . PRO A 1 109 ? 5.659 -15.047 -16.575 1.00 97.19 109 PRO A O 1
ATOM 851 N N . LEU A 1 110 ? 6.347 -15.186 -18.719 1.00 96.38 110 LEU A N 1
ATOM 852 C CA . LEU A 1 110 ? 7.320 -16.258 -18.499 1.00 96.38 110 LEU A CA 1
ATOM 853 C C . LEU A 1 110 ? 8.612 -15.710 -17.901 1.00 96.38 110 LEU A C 1
ATOM 855 O O . LEU A 1 110 ? 9.214 -16.351 -17.042 1.00 96.38 110 LEU A O 1
ATOM 859 N N . ARG A 1 111 ? 9.037 -14.522 -18.337 1.00 95.88 111 ARG A N 1
ATOM 860 C CA . ARG A 1 111 ? 10.231 -13.863 -17.808 1.00 95.88 111 ARG A CA 1
ATOM 861 C C . ARG A 1 111 ? 9.981 -13.194 -16.463 1.00 95.88 111 ARG A C 1
ATOM 863 O O . ARG A 1 111 ? 10.836 -13.250 -15.589 1.00 95.88 111 ARG A O 1
ATOM 870 N N . TYR A 1 112 ? 8.828 -12.561 -16.298 1.00 96.62 112 TYR A N 1
ATOM 871 C CA . TYR A 1 112 ? 8.472 -11.768 -15.122 1.00 96.62 112 TYR A CA 1
ATOM 872 C C . TYR A 1 112 ? 7.488 -12.518 -14.225 1.00 96.62 112 TYR A C 1
ATOM 874 O O . TYR A 1 112 ? 6.455 -11.983 -13.828 1.00 96.62 112 TYR A O 1
ATOM 882 N N . TRP A 1 113 ? 7.783 -13.787 -13.953 1.00 96.12 113 TRP A N 1
ATOM 883 C CA . TRP A 1 113 ? 6.902 -14.702 -13.225 1.00 96.12 113 TRP A CA 1
ATOM 884 C C . TRP A 1 113 ? 6.955 -14.511 -11.697 1.00 96.12 113 TRP A C 1
ATOM 886 O O . TRP A 1 113 ? 6.009 -14.869 -10.989 1.00 96.12 113 TRP A O 1
ATOM 896 N N . ASP A 1 114 ? 8.025 -13.905 -11.183 1.00 95.75 114 ASP A N 1
ATOM 897 C CA . ASP A 1 114 ? 8.190 -13.538 -9.779 1.00 95.75 114 ASP A CA 1
ATOM 898 C C . ASP A 1 114 ? 8.617 -12.071 -9.610 1.00 95.75 114 ASP A C 1
ATOM 900 O O . ASP A 1 114 ? 9.103 -11.414 -10.538 1.00 95.75 114 ASP A O 1
ATOM 904 N N . VAL A 1 115 ? 8.418 -11.543 -8.399 1.00 95.44 115 VAL A N 1
ATOM 905 C CA . VAL A 1 115 ? 8.741 -10.147 -8.066 1.00 95.44 115 VAL A CA 1
ATOM 906 C C . VAL A 1 115 ? 10.218 -9.834 -8.322 1.00 95.44 115 VAL A C 1
ATOM 908 O O . VAL A 1 115 ? 10.530 -8.755 -8.821 1.00 95.44 115 VAL A O 1
ATOM 911 N N . VAL A 1 116 ? 11.141 -10.746 -8.011 1.00 94.31 116 VAL A N 1
ATOM 912 C CA . VAL A 1 116 ? 12.584 -10.497 -8.127 1.00 94.31 116 VAL A CA 1
ATOM 913 C C . VAL A 1 116 ? 12.973 -10.251 -9.584 1.00 94.31 116 VAL A C 1
ATOM 915 O O . VAL A 1 116 ? 13.743 -9.327 -9.849 1.00 94.31 116 VAL A O 1
ATOM 918 N N . GLU A 1 117 ? 12.411 -10.992 -10.541 1.00 95.19 117 GLU A N 1
ATOM 919 C CA . GLU A 1 117 ? 12.667 -10.763 -11.972 1.00 95.19 117 GLU A CA 1
ATOM 920 C C . GLU A 1 117 ? 12.130 -9.410 -12.464 1.00 95.19 117 GLU A C 1
ATOM 922 O O . GLU A 1 117 ? 12.805 -8.708 -13.229 1.00 95.19 117 GLU A O 1
ATOM 927 N N . ILE A 1 118 ? 10.972 -8.971 -11.958 1.00 94.44 118 ILE A N 1
ATOM 928 C CA . ILE A 1 118 ? 10.445 -7.620 -12.220 1.00 94.44 118 ILE A CA 1
ATOM 929 C C . ILE A 1 118 ? 11.412 -6.550 -11.692 1.00 94.44 118 ILE A C 1
ATOM 931 O O . ILE A 1 118 ? 11.720 -5.578 -12.389 1.00 94.44 118 ILE A O 1
ATOM 935 N N . LEU A 1 119 ? 11.936 -6.725 -10.477 1.00 92.94 119 LEU A N 1
ATOM 936 C CA . LEU A 1 119 ? 12.872 -5.770 -9.879 1.00 92.94 119 LEU A CA 1
ATOM 937 C C . LEU A 1 119 ? 14.227 -5.756 -10.604 1.00 92.94 119 LEU A C 1
ATOM 939 O O . LEU A 1 119 ? 14.789 -4.683 -10.840 1.00 92.94 119 LEU A O 1
ATOM 943 N N . LYS A 1 120 ? 14.733 -6.918 -11.037 1.00 91.81 120 LYS A N 1
ATOM 944 C CA . LYS A 1 120 ? 15.959 -7.024 -11.849 1.00 91.81 120 LYS A CA 1
ATOM 945 C C . LYS A 1 120 ? 15.836 -6.255 -13.164 1.00 91.81 120 LYS A C 1
ATOM 947 O O . LYS A 1 120 ? 16.764 -5.528 -13.526 1.00 91.81 120 LYS A O 1
ATOM 952 N N . LYS A 1 121 ? 14.690 -6.356 -13.852 1.00 89.50 121 LYS A N 1
ATOM 953 C CA . LYS A 1 121 ? 14.399 -5.565 -15.061 1.00 89.50 121 LYS A CA 1
ATOM 954 C C . LYS A 1 121 ? 14.562 -4.073 -14.786 1.00 89.50 121 LYS A C 1
ATOM 956 O O . LYS A 1 121 ? 15.277 -3.380 -15.506 1.00 89.50 121 LYS A O 1
ATOM 961 N N . GLU A 1 122 ? 13.939 -3.581 -13.724 1.00 86.94 122 GLU A N 1
ATOM 962 C CA . GLU A 1 122 ? 13.956 -2.160 -13.388 1.00 86.94 122 GLU A CA 1
ATOM 963 C C . GLU A 1 122 ? 15.358 -1.630 -13.043 1.00 86.94 122 GLU A C 1
ATOM 965 O O . GLU A 1 122 ? 15.716 -0.510 -13.430 1.00 86.94 122 GLU A O 1
ATOM 970 N N . VAL A 1 123 ? 16.168 -2.440 -12.355 1.00 87.69 123 VAL A N 1
ATOM 971 C CA . VAL A 1 123 ? 17.582 -2.135 -12.098 1.00 87.69 123 VAL A CA 1
ATOM 972 C C . VAL A 1 123 ? 18.367 -2.078 -13.408 1.00 87.69 123 VAL A C 1
ATOM 974 O O . VAL A 1 123 ? 19.101 -1.114 -13.626 1.00 87.69 123 VAL A O 1
ATOM 977 N N . SER A 1 124 ? 18.174 -3.055 -14.301 1.00 87.69 124 SER A N 1
ATOM 978 C CA . SER A 1 124 ? 18.886 -3.125 -15.586 1.00 87.69 124 SER A CA 1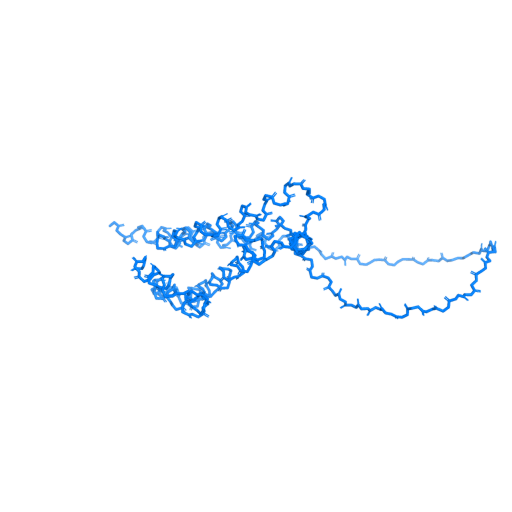
ATOM 979 C C . SER A 1 124 ? 18.598 -1.933 -16.509 1.00 87.69 124 SER A C 1
ATOM 981 O O . SER A 1 124 ? 19.474 -1.502 -17.252 1.00 87.69 124 SER A O 1
ATOM 983 N N . GLU A 1 125 ? 17.405 -1.339 -16.414 1.00 86.25 125 GLU A N 1
ATOM 984 C CA . GLU A 1 125 ? 17.016 -0.153 -17.188 1.00 86.25 125 GLU A CA 1
ATOM 985 C C . GLU A 1 125 ? 17.478 1.173 -16.563 1.00 86.25 125 GLU A C 1
ATOM 987 O O . GLU A 1 125 ? 17.206 2.244 -17.109 1.00 86.25 125 GLU A O 1
ATOM 992 N N . GLY A 1 126 ? 18.122 1.141 -15.390 1.00 77.50 126 GLY A N 1
ATOM 993 C CA . GLY A 1 126 ? 18.543 2.344 -14.667 1.00 77.50 126 GLY A CA 1
ATOM 994 C C . GLY A 1 126 ? 17.381 3.205 -14.149 1.00 77.50 126 GLY A C 1
ATOM 995 O O . GLY A 1 126 ? 17.589 4.351 -13.743 1.00 77.50 126 GLY A O 1
ATOM 996 N N . LYS A 1 127 ? 16.151 2.673 -14.139 1.00 74.69 127 LYS A N 1
ATOM 997 C CA . LYS A 1 127 ? 14.932 3.400 -13.739 1.00 74.69 127 LYS A CA 1
ATOM 998 C C . LYS A 1 127 ? 14.600 3.276 -12.255 1.00 74.69 127 LYS A C 1
ATOM 1000 O O . LYS A 1 127 ? 13.770 4.034 -11.767 1.00 74.69 127 LYS A O 1
ATOM 1005 N N . ALA A 1 128 ? 15.299 2.418 -11.511 1.00 67.12 128 ALA A N 1
ATOM 1006 C CA . ALA A 1 128 ? 14.999 2.081 -10.114 1.00 67.12 128 ALA A CA 1
ATOM 1007 C C . ALA A 1 128 ? 14.831 3.274 -9.145 1.00 67.12 128 ALA A C 1
ATOM 1009 O O . ALA A 1 128 ? 14.155 3.148 -8.124 1.00 67.12 128 ALA A O 1
ATOM 1010 N N . LYS A 1 129 ? 15.420 4.444 -9.437 1.00 67.06 129 LYS A N 1
ATOM 1011 C CA . LYS A 1 129 ? 15.432 5.597 -8.515 1.00 67.06 129 LYS A CA 1
ATOM 1012 C C . LYS A 1 129 ? 14.527 6.768 -8.918 1.00 67.06 129 LYS A C 1
ATOM 1014 O O . LYS A 1 129 ? 14.292 7.643 -8.084 1.00 67.06 129 LYS A O 1
ATOM 1019 N N . LYS A 1 130 ? 13.991 6.816 -10.145 1.00 70.31 130 LYS A N 1
ATOM 1020 C CA . LYS A 1 130 ? 13.258 7.993 -10.656 1.00 70.31 130 LYS A CA 1
ATOM 1021 C C . LYS A 1 130 ? 11.789 7.683 -10.924 1.00 70.31 130 LYS A C 1
ATOM 1023 O O . LYS A 1 130 ? 11.468 6.737 -11.626 1.00 70.31 130 LYS A O 1
ATOM 1028 N N . GLY A 1 131 ? 10.907 8.535 -10.401 1.00 76.69 131 GLY A N 1
ATOM 1029 C CA . GLY A 1 131 ? 9.465 8.412 -10.612 1.00 76.69 131 GLY A CA 1
ATOM 1030 C C . GLY A 1 131 ? 8.830 7.244 -9.846 1.00 76.69 131 GLY A C 1
ATOM 1031 O O . GLY A 1 131 ? 9.413 6.763 -8.863 1.00 76.69 131 GLY A O 1
ATOM 1032 N N . PRO A 1 132 ? 7.616 6.838 -10.247 1.00 82.25 132 PRO A N 1
ATOM 1033 C CA . PRO A 1 132 ? 6.900 5.732 -9.636 1.00 82.25 132 PRO A CA 1
ATOM 1034 C C . PRO A 1 132 ? 7.379 4.398 -10.235 1.00 82.25 132 PRO A C 1
ATOM 1036 O O . PRO A 1 132 ? 7.100 4.079 -11.391 1.00 82.25 132 PRO A O 1
ATOM 1039 N N . THR A 1 133 ? 8.136 3.647 -9.439 1.00 91.38 133 THR A N 1
ATOM 1040 C CA . THR A 1 133 ? 8.882 2.444 -9.841 1.00 91.38 133 THR A CA 1
ATOM 1041 C C . THR A 1 133 ? 8.249 1.172 -9.276 1.00 91.38 133 THR A C 1
ATOM 1043 O O . THR A 1 133 ? 7.541 1.232 -8.270 1.00 91.38 133 THR A O 1
ATOM 1046 N N . CYS A 1 134 ? 8.506 0.018 -9.891 1.00 93.75 134 CYS A N 1
ATOM 1047 C CA . CYS A 1 134 ? 8.094 -1.295 -9.388 1.00 93.75 134 CYS A CA 1
ATOM 1048 C C . CYS A 1 134 ? 8.719 -1.592 -8.022 1.00 93.75 134 CYS A C 1
ATOM 1050 O O . CYS A 1 134 ? 8.034 -2.095 -7.138 1.00 93.75 134 CYS A O 1
ATOM 1052 N N . SER A 1 135 ? 9.975 -1.191 -7.801 1.00 93.12 135 SER A N 1
ATOM 1053 C CA . SER A 1 135 ? 10.632 -1.309 -6.493 1.00 93.12 135 SER A CA 1
ATOM 1054 C C . SER A 1 135 ? 9.888 -0.523 -5.413 1.00 93.12 135 SER A C 1
ATOM 1056 O O . SER A 1 135 ? 9.664 -1.032 -4.319 1.00 93.12 135 SER A O 1
ATOM 1058 N N . LYS A 1 136 ? 9.465 0.715 -5.711 1.00 93.25 136 LYS A N 1
ATOM 1059 C CA . LYS A 1 136 ? 8.676 1.523 -4.768 1.00 93.25 136 LYS A CA 1
ATOM 1060 C C . LYS A 1 136 ? 7.285 0.938 -4.558 1.00 93.25 136 LYS A C 1
ATOM 1062 O O . LYS A 1 136 ? 6.840 0.895 -3.418 1.00 93.25 136 LYS A O 1
ATOM 1067 N N . ALA A 1 137 ? 6.631 0.489 -5.629 1.00 95.62 137 ALA A N 1
ATOM 1068 C CA . ALA A 1 137 ? 5.320 -0.145 -5.552 1.00 95.62 137 ALA A CA 1
ATOM 1069 C C . ALA A 1 137 ? 5.361 -1.379 -4.646 1.00 95.62 137 ALA A C 1
ATOM 1071 O O . ALA A 1 137 ? 4.556 -1.490 -3.730 1.00 95.62 137 ALA A O 1
ATOM 1072 N N . PHE A 1 138 ? 6.355 -2.250 -4.831 1.00 96.00 138 PHE A N 1
ATOM 1073 C CA . PHE A 1 138 ? 6.536 -3.430 -3.993 1.00 96.00 138 PHE A CA 1
ATOM 1074 C C . PHE A 1 138 ? 6.744 -3.067 -2.515 1.00 96.00 138 PHE A C 1
ATOM 1076 O O . PHE A 1 138 ? 6.061 -3.614 -1.656 1.00 96.00 138 PHE A O 1
ATOM 1083 N N . VAL A 1 139 ? 7.603 -2.085 -2.218 1.00 95.38 139 VAL A N 1
ATOM 1084 C CA . VAL A 1 139 ? 7.823 -1.602 -0.841 1.00 95.38 139 VAL A CA 1
ATOM 1085 C C . VAL A 1 139 ? 6.543 -1.039 -0.209 1.00 95.38 139 VAL A C 1
ATOM 1087 O O . VAL A 1 139 ? 6.286 -1.268 0.975 1.00 95.38 139 VAL A O 1
ATOM 1090 N N . TRP A 1 140 ? 5.737 -0.287 -0.962 1.00 96.56 140 TRP A N 1
ATOM 1091 C CA . TRP A 1 140 ? 4.471 0.238 -0.447 1.00 96.56 140 TRP A CA 1
ATOM 1092 C C . TRP A 1 140 ? 3.449 -0.870 -0.209 1.00 96.56 140 TRP A C 1
ATOM 1094 O O . TRP A 1 140 ? 2.841 -0.883 0.856 1.00 96.56 140 TRP A O 1
ATOM 1104 N N . LEU A 1 141 ? 3.350 -1.859 -1.103 1.00 97.94 141 LEU A N 1
ATOM 1105 C CA . LEU A 1 141 ? 2.493 -3.030 -0.894 1.00 97.94 141 LEU A CA 1
ATOM 1106 C C . LEU A 1 141 ? 2.881 -3.810 0.367 1.00 97.94 141 LEU A C 1
ATOM 1108 O O . LEU A 1 141 ? 2.004 -4.148 1.158 1.00 97.94 141 LEU A O 1
ATOM 1112 N N . THR A 1 142 ? 4.175 -4.045 0.613 1.00 96.94 142 THR A N 1
ATOM 1113 C CA . THR A 1 142 ? 4.610 -4.737 1.840 1.00 96.94 142 THR A CA 1
ATOM 1114 C C . THR A 1 142 ? 4.269 -3.945 3.102 1.00 96.94 142 THR A C 1
ATOM 1116 O O . THR A 1 142 ? 3.806 -4.524 4.077 1.00 96.94 142 THR A O 1
ATOM 1119 N N . ARG A 1 143 ? 4.389 -2.612 3.075 1.00 97.50 143 ARG A N 1
ATOM 1120 C CA . ARG A 1 143 ? 3.990 -1.762 4.213 1.00 97.50 143 ARG A CA 1
ATOM 1121 C C . ARG A 1 143 ? 2.477 -1.749 4.436 1.00 97.50 143 ARG A C 1
ATOM 1123 O O . ARG A 1 143 ? 2.029 -1.722 5.579 1.00 97.50 143 ARG A O 1
ATOM 1130 N N . SER A 1 144 ? 1.686 -1.778 3.364 1.00 96.88 144 SER A N 1
ATOM 1131 C CA . SER A 1 144 ? 0.231 -1.926 3.452 1.00 96.88 144 SER A CA 1
ATOM 1132 C C . SER A 1 144 ? -0.166 -3.277 4.052 1.00 96.88 144 SER A C 1
ATOM 1134 O O . SER A 1 144 ? -1.126 -3.342 4.823 1.00 96.88 144 SER A O 1
ATOM 1136 N N . LEU A 1 145 ? 0.578 -4.345 3.746 1.00 96.94 145 LEU A N 1
ATOM 1137 C CA . LEU A 1 145 ? 0.391 -5.653 4.376 1.00 96.94 145 LEU A CA 1
ATOM 1138 C C . LEU A 1 145 ? 0.719 -5.598 5.874 1.00 96.94 145 LEU A C 1
ATOM 1140 O O . LEU A 1 145 ? -0.103 -6.047 6.668 1.00 96.94 145 LEU A O 1
ATOM 1144 N N . ASP A 1 146 ? 1.835 -4.979 6.276 1.00 97.06 146 ASP A N 1
ATOM 1145 C CA . ASP A 1 146 ? 2.192 -4.809 7.697 1.00 97.06 146 ASP A CA 1
ATOM 1146 C C . ASP A 1 146 ? 1.109 -4.049 8.477 1.00 97.06 146 ASP A C 1
ATOM 1148 O O . ASP A 1 146 ? 0.678 -4.480 9.552 1.00 97.06 146 ASP A O 1
ATOM 1152 N N . PHE A 1 147 ? 0.622 -2.938 7.916 1.00 95.94 147 PHE A N 1
ATOM 1153 C CA . PHE A 1 147 ? -0.494 -2.170 8.471 1.00 95.94 147 PHE A CA 1
ATOM 1154 C C . PHE A 1 147 ? -1.742 -3.029 8.673 1.00 95.94 147 PHE A C 1
ATOM 1156 O O . PHE A 1 147 ? -2.375 -2.985 9.730 1.00 95.94 147 PHE A O 1
ATOM 1163 N N . SER A 1 148 ? -2.084 -3.834 7.672 1.00 93.56 148 SER A N 1
ATOM 1164 C CA . SER A 1 148 ? -3.314 -4.619 7.683 1.00 93.56 148 SER A CA 1
ATOM 1165 C C . SER A 1 148 ? -3.221 -5.806 8.629 1.00 93.56 148 SER A C 1
ATOM 1167 O O . SER A 1 148 ? -4.165 -6.073 9.363 1.00 93.56 148 SER A O 1
ATOM 1169 N N . VAL A 1 149 ? -2.070 -6.481 8.682 1.00 94.62 149 VAL A N 1
ATOM 1170 C CA . VAL A 1 149 ? -1.802 -7.527 9.677 1.00 94.62 149 VAL A CA 1
ATOM 1171 C C . VAL A 1 149 ? -1.892 -6.952 11.088 1.00 94.62 149 VAL A C 1
ATOM 1173 O O . VAL A 1 149 ? -2.476 -7.586 11.961 1.00 94.62 149 VAL A O 1
ATOM 1176 N N . THR A 1 150 ? -1.354 -5.753 11.315 1.00 95.81 150 THR A N 1
ATOM 1177 C CA . THR A 1 150 ? -1.425 -5.088 12.625 1.00 95.81 150 THR A CA 1
ATOM 1178 C C . THR A 1 150 ? -2.871 -4.732 12.978 1.00 95.81 150 THR A C 1
ATOM 1180 O O . THR A 1 150 ? -3.332 -5.083 14.059 1.00 95.81 150 THR A O 1
ATOM 1183 N N . SER A 1 151 ? -3.622 -4.164 12.029 1.00 92.44 151 SER A N 1
ATOM 1184 C CA . SER A 1 151 ? -5.045 -3.826 12.197 1.00 92.44 151 SER A CA 1
ATOM 1185 C C . SER A 1 151 ? -5.883 -5.054 12.537 1.00 92.44 151 SER A C 1
ATOM 1187 O O . SER A 1 151 ? -6.642 -5.048 13.502 1.00 92.44 151 SER A O 1
ATOM 1189 N N . LEU A 1 152 ? -5.715 -6.136 11.775 1.00 91.50 152 LEU A N 1
ATOM 1190 C CA . LEU A 1 152 ? -6.454 -7.377 11.986 1.00 91.50 152 LEU A CA 1
ATOM 1191 C C . LEU A 1 152 ? -6.095 -8.041 13.317 1.00 91.50 152 LEU A C 1
ATOM 1193 O O . LEU A 1 152 ? -6.991 -8.544 13.985 1.00 91.50 152 LEU A O 1
ATOM 1197 N N . LYS A 1 153 ? -4.823 -8.017 13.734 1.00 94.31 153 LYS A N 1
ATOM 1198 C CA . LYS A 1 153 ? -4.415 -8.539 15.048 1.00 94.31 153 LYS A CA 1
ATOM 1199 C C . LYS A 1 153 ? -5.114 -7.798 16.184 1.00 94.31 153 LYS A C 1
ATOM 1201 O O . LYS A 1 153 ? -5.736 -8.450 17.012 1.00 94.31 153 LYS A O 1
ATOM 1206 N N . LEU A 1 154 ? -5.095 -6.463 16.169 1.00 94.06 154 LEU A N 1
ATOM 1207 C CA . LEU A 1 154 ? -5.750 -5.657 17.206 1.00 94.06 154 LEU A CA 1
ATOM 1208 C C . LEU A 1 154 ? -7.263 -5.912 17.275 1.00 94.06 154 LEU A C 1
ATOM 1210 O O . LEU A 1 154 ? -7.821 -5.980 18.366 1.00 94.06 154 LEU A O 1
ATOM 1214 N N . LEU A 1 155 ? -7.921 -6.078 16.123 1.00 90.25 155 LEU A N 1
ATOM 1215 C CA . LEU A 1 155 ? -9.362 -6.350 16.054 1.00 90.25 155 LEU A CA 1
ATOM 1216 C C . LEU A 1 155 ? -9.733 -7.777 16.484 1.00 90.25 155 LEU A C 1
ATOM 1218 O O . LEU A 1 155 ? -10.833 -7.996 16.981 1.00 90.25 155 LEU A O 1
ATOM 1222 N N . VAL A 1 156 ? -8.849 -8.755 16.268 1.00 91.50 156 VAL A N 1
ATOM 1223 C CA . VAL A 1 156 ? -9.073 -10.152 16.680 1.00 91.50 156 VAL A CA 1
ATOM 1224 C C . VAL A 1 156 ? -8.745 -10.363 18.160 1.00 91.50 156 VAL A C 1
ATOM 1226 O O . VAL A 1 156 ? -9.357 -11.215 18.802 1.00 91.50 156 VAL A O 1
ATOM 1229 N N . GLU A 1 157 ? -7.798 -9.603 18.711 1.00 94.06 157 GLU A N 1
ATOM 1230 C CA . GLU A 1 157 ? -7.461 -9.631 20.139 1.00 94.06 157 GLU A CA 1
ATOM 1231 C C . GLU A 1 157 ? -8.582 -9.053 21.014 1.00 94.06 157 GLU A C 1
ATOM 1233 O O . GLU A 1 157 ? -8.803 -9.543 22.122 1.00 94.06 157 GLU A O 1
ATOM 1238 N N . ASP A 1 158 ? -9.312 -8.052 20.514 1.00 91.50 158 ASP A N 1
ATOM 1239 C CA . ASP A 1 158 ? -10.452 -7.447 21.202 1.00 91.50 158 ASP A CA 1
ATOM 1240 C C . ASP A 1 158 ? -11.529 -7.000 20.201 1.00 91.50 158 ASP A C 1
ATOM 1242 O O . ASP A 1 158 ? -11.425 -5.949 19.570 1.00 91.50 158 ASP A O 1
ATOM 1246 N N . PHE A 1 159 ? -12.594 -7.796 20.073 1.00 85.19 159 PHE A N 1
ATOM 1247 C CA . PHE A 1 159 ? -13.699 -7.517 19.149 1.00 85.19 159 PHE A CA 1
ATOM 1248 C C . PHE A 1 159 ? -14.601 -6.351 19.582 1.00 85.19 159 PHE A C 1
ATOM 1250 O O . PHE A 1 159 ? -15.371 -5.858 18.758 1.00 85.19 159 PHE A O 1
ATOM 1257 N N . GLU A 1 160 ? -14.539 -5.926 20.848 1.00 89.69 160 GLU A N 1
ATOM 1258 C CA . GLU A 1 160 ? -15.282 -4.760 21.352 1.00 89.69 160 GLU A CA 1
ATOM 1259 C C . GLU A 1 160 ? -14.472 -3.463 21.190 1.00 89.69 160 GLU A C 1
ATOM 1261 O O . GLU A 1 160 ? -14.993 -2.367 21.423 1.00 89.69 160 GLU A O 1
ATOM 1266 N N . ARG A 1 161 ? -13.201 -3.576 20.777 1.00 88.81 161 ARG A N 1
ATOM 1267 C CA . ARG A 1 161 ? -12.333 -2.435 20.507 1.00 88.81 161 ARG A CA 1
ATOM 1268 C C . ARG A 1 161 ? -12.926 -1.560 19.412 1.00 88.81 161 ARG A C 1
ATOM 1270 O O . ARG A 1 161 ? -13.421 -2.027 18.386 1.00 88.81 161 ARG A O 1
ATOM 1277 N N . ASP A 1 162 ? -12.790 -0.257 19.614 1.00 90.81 162 ASP A N 1
ATOM 1278 C CA . ASP A 1 162 ? -13.154 0.718 18.605 1.00 90.81 162 ASP A CA 1
ATOM 1279 C C . ASP A 1 162 ? -12.269 0.577 17.350 1.00 90.81 162 ASP A C 1
ATOM 1281 O O . ASP A 1 162 ? -11.035 0.551 17.411 1.00 90.81 162 ASP A O 1
ATOM 1285 N N . MET A 1 163 ? -12.921 0.467 16.192 1.00 89.69 163 MET A N 1
ATOM 1286 C CA . MET A 1 163 ? -12.246 0.233 14.917 1.00 89.69 163 MET A CA 1
ATOM 1287 C C . MET A 1 163 ? -11.327 1.395 14.532 1.00 89.69 163 MET A C 1
ATOM 1289 O O . MET A 1 163 ? -10.250 1.161 13.986 1.00 89.69 163 MET A O 1
ATOM 1293 N N . GLU A 1 164 ? -11.725 2.633 14.826 1.00 89.31 164 GLU A N 1
ATOM 1294 C CA . GLU A 1 164 ? -10.941 3.827 14.514 1.00 89.31 164 GLU A CA 1
ATOM 1295 C C . GLU A 1 164 ? -9.649 3.850 15.338 1.00 89.31 164 GLU A C 1
ATOM 1297 O O . GLU A 1 164 ? -8.571 4.074 14.784 1.00 89.31 164 GLU A O 1
ATOM 1302 N N . GLN A 1 165 ? -9.736 3.505 16.627 1.00 91.75 165 GLN A N 1
ATOM 1303 C CA . GLN A 1 165 ? -8.571 3.358 17.503 1.00 91.75 165 GLN A CA 1
ATOM 1304 C C . GLN A 1 165 ? -7.621 2.252 17.027 1.00 91.75 165 GLN A C 1
ATOM 1306 O O . GLN A 1 165 ? -6.408 2.460 16.984 1.00 91.75 165 GLN A O 1
ATOM 1311 N N . ALA A 1 166 ? -8.147 1.085 16.633 1.00 93.00 166 ALA A N 1
ATOM 1312 C CA . ALA A 1 166 ? -7.328 -0.015 16.113 1.00 93.00 166 ALA A CA 1
ATOM 1313 C C . ALA A 1 166 ? -6.587 0.378 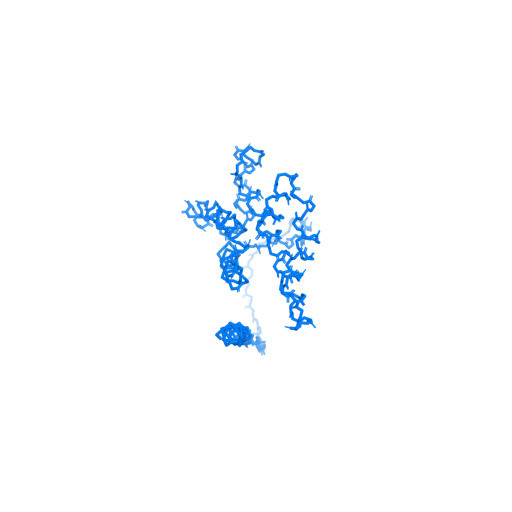14.821 1.00 93.00 166 ALA A C 1
ATOM 1315 O O . ALA A 1 166 ? -5.404 0.068 14.643 1.00 93.00 166 ALA A O 1
ATOM 1316 N N . VAL A 1 167 ? -7.275 1.090 13.928 1.00 92.44 167 VAL A N 1
ATOM 1317 C CA . VAL A 1 167 ? -6.722 1.613 12.674 1.00 92.44 167 VAL A CA 1
ATOM 1318 C C . VAL A 1 167 ? -5.663 2.687 12.946 1.00 92.44 167 VAL A C 1
ATOM 1320 O O . VAL A 1 167 ? -4.577 2.631 12.367 1.00 92.44 167 VAL A O 1
ATOM 1323 N N . GLU A 1 168 ? -5.920 3.620 13.866 1.00 93.12 168 GLU A N 1
ATOM 1324 C CA . GLU A 1 168 ? -4.963 4.661 14.253 1.00 93.12 168 GLU A CA 1
ATOM 1325 C C . GLU A 1 168 ? -3.698 4.083 14.894 1.00 93.12 168 GLU A C 1
ATOM 1327 O O . GLU A 1 168 ? -2.580 4.464 14.526 1.00 93.12 168 GLU A O 1
ATOM 1332 N N . GLU A 1 169 ? -3.846 3.141 15.822 1.00 95.38 169 GLU A N 1
ATOM 1333 C CA . GLU A 1 169 ? -2.716 2.455 16.444 1.00 95.38 169 GLU A CA 1
ATOM 1334 C C . GLU A 1 169 ? -1.876 1.723 15.387 1.00 95.38 169 GLU A C 1
ATOM 1336 O O . GLU A 1 169 ? -0.654 1.892 15.318 1.00 95.38 169 GLU A O 1
ATOM 1341 N N . SER A 1 170 ? -2.535 0.997 14.482 1.00 95.38 170 SER A N 1
ATOM 1342 C CA . SER A 1 170 ? -1.869 0.292 13.383 1.00 95.38 170 SER A CA 1
ATOM 1343 C C . SER A 1 170 ? -1.128 1.244 12.453 1.00 95.38 170 SER A C 1
ATOM 1345 O O . SER A 1 170 ? 0.014 0.975 12.077 1.00 95.38 170 SER A O 1
ATOM 1347 N N . TYR A 1 171 ? -1.732 2.384 12.113 1.00 95.06 171 TYR A N 1
ATOM 1348 C CA . TYR A 1 171 ? -1.109 3.417 11.291 1.00 95.06 171 TYR A CA 1
ATOM 1349 C C . TYR A 1 171 ? 0.165 3.964 11.940 1.00 95.06 171 TYR A C 1
ATOM 1351 O O . TYR A 1 171 ? 1.212 4.057 11.287 1.00 95.06 171 TYR A O 1
ATOM 1359 N N . ASN A 1 172 ? 0.084 4.304 13.229 1.00 95.38 172 ASN A N 1
ATOM 1360 C CA . ASN A 1 172 ? 1.204 4.839 13.995 1.00 95.38 172 ASN A CA 1
ATOM 1361 C C . ASN A 1 172 ? 2.380 3.853 14.051 1.00 95.38 172 ASN A C 1
ATOM 1363 O O . ASN A 1 172 ? 3.528 4.282 13.923 1.00 95.38 172 ASN A O 1
ATOM 1367 N N . ASN A 1 173 ? 2.088 2.558 14.183 1.00 96.50 173 ASN A N 1
ATOM 1368 C CA . ASN A 1 173 ? 3.094 1.504 14.303 1.00 96.50 173 ASN A CA 1
ATOM 1369 C C . ASN A 1 173 ? 3.732 1.097 12.964 1.00 96.50 173 ASN A C 1
ATOM 1371 O O . ASN A 1 173 ? 4.829 0.543 12.966 1.00 96.50 173 ASN A O 1
ATOM 1375 N N . THR A 1 174 ? 3.077 1.359 11.826 1.00 96.81 174 THR A N 1
ATOM 1376 C CA . THR A 1 174 ? 3.492 0.793 10.526 1.00 96.81 174 THR A CA 1
ATOM 1377 C C . THR A 1 174 ? 3.760 1.841 9.446 1.00 96.81 174 THR A C 1
ATOM 1379 O O . THR A 1 174 ? 4.897 1.976 8.999 1.00 96.81 174 THR A O 1
ATOM 1382 N N . LEU A 1 175 ? 2.749 2.599 9.010 1.00 95.19 175 LEU A N 1
ATOM 1383 C CA . LEU A 1 175 ? 2.841 3.507 7.858 1.00 95.19 175 LEU A CA 1
ATOM 1384 C C . LEU A 1 175 ? 3.433 4.870 8.214 1.00 95.19 175 LEU A C 1
ATOM 1386 O O . LEU A 1 175 ? 4.188 5.441 7.424 1.00 95.19 175 LEU A O 1
ATOM 1390 N N . LYS A 1 176 ? 3.129 5.387 9.408 1.00 94.12 176 LYS A N 1
ATOM 1391 C CA . LYS A 1 176 ? 3.532 6.731 9.841 1.00 94.12 176 LYS A CA 1
ATOM 1392 C C . LYS A 1 176 ? 5.033 7.025 9.712 1.00 94.12 176 LYS A C 1
ATOM 1394 O O . LYS A 1 176 ? 5.344 8.113 9.232 1.00 94.12 176 LYS A O 1
ATOM 1399 N N . PRO A 1 177 ? 5.970 6.114 10.056 1.00 94.06 177 PRO A N 1
ATOM 1400 C CA . PRO A 1 177 ? 7.406 6.362 9.882 1.00 94.06 177 PRO A CA 1
ATOM 1401 C C . PRO A 1 177 ? 7.827 6.633 8.430 1.00 94.06 177 PRO A C 1
ATOM 1403 O O . PRO A 1 177 ? 8.871 7.234 8.187 1.00 94.06 177 PRO A O 1
ATOM 1406 N N . TRP A 1 178 ? 7.023 6.190 7.460 1.00 91.81 178 TRP A N 1
ATOM 1407 C CA . TRP A 1 178 ? 7.311 6.294 6.029 1.00 91.81 178 TRP A CA 1
ATOM 1408 C C . TRP A 1 178 ? 6.532 7.412 5.335 1.00 91.81 178 TRP A C 1
ATOM 1410 O O . TRP A 1 178 ? 6.837 7.761 4.193 1.00 91.81 178 TRP A O 1
ATOM 1420 N N . HIS A 1 179 ? 5.530 7.976 6.004 1.00 88.56 179 HIS A N 1
ATOM 1421 C CA . HIS A 1 179 ? 4.760 9.102 5.508 1.00 88.56 179 HIS A CA 1
ATOM 1422 C C . HIS A 1 179 ? 5.461 10.423 5.818 1.00 88.56 179 HIS A C 1
ATOM 1424 O O . HIS A 1 179 ? 5.748 10.753 6.967 1.00 88.56 179 HIS A O 1
ATOM 1430 N N . GLY A 1 180 ? 5.659 11.239 4.780 1.00 83.88 180 GLY A N 1
ATOM 1431 C CA . GLY A 1 180 ? 6.003 12.645 4.968 1.00 83.88 180 GLY A CA 1
ATOM 1432 C C . GLY A 1 180 ? 4.893 13.402 5.708 1.00 83.88 180 GLY A C 1
ATOM 1433 O O . GLY A 1 180 ? 3.787 12.892 5.910 1.00 83.88 180 GLY A O 1
ATOM 1434 N N . TRP A 1 181 ? 5.162 14.655 6.078 1.00 76.00 181 TRP A N 1
ATOM 1435 C CA . TRP A 1 181 ? 4.203 15.481 6.822 1.00 76.00 181 TRP A CA 1
ATOM 1436 C C . TRP A 1 181 ? 2.857 15.643 6.091 1.00 76.00 181 TRP A C 1
ATOM 1438 O O . TRP A 1 181 ? 1.818 15.634 6.742 1.00 76.00 181 TRP A O 1
ATOM 1448 N N . ILE A 1 182 ? 2.867 15.710 4.752 1.00 73.00 182 ILE A N 1
ATOM 1449 C CA . ILE A 1 182 ? 1.655 15.811 3.920 1.00 73.00 182 ILE A CA 1
ATOM 1450 C C . ILE A 1 182 ? 0.823 14.533 4.024 1.00 73.00 182 ILE A C 1
ATOM 1452 O O . ILE A 1 182 ? -0.354 14.594 4.357 1.00 73.00 182 ILE A O 1
ATOM 1456 N N . SER A 1 183 ? 1.433 13.373 3.775 1.00 80.31 183 SER A N 1
ATOM 1457 C CA . SER A 1 183 ? 0.746 12.078 3.836 1.00 80.31 183 SER A CA 1
ATOM 1458 C C . SER A 1 183 ? 0.223 11.788 5.245 1.00 80.31 183 SER A C 1
ATOM 1460 O O . SER A 1 183 ? -0.888 11.293 5.405 1.00 80.31 183 SER A O 1
ATOM 1462 N N . SER A 1 184 ? 0.983 12.176 6.273 1.00 79.06 184 SER A N 1
ATOM 1463 C CA . SER A 1 184 ? 0.541 12.074 7.664 1.00 79.06 184 SER A CA 1
ATOM 1464 C C . SER A 1 184 ? -0.626 13.002 7.993 1.00 79.06 184 SER A C 1
ATOM 1466 O O . SER A 1 184 ? -1.510 12.618 8.753 1.00 79.06 184 SER A O 1
ATOM 1468 N N . ALA A 1 185 ? -0.648 14.215 7.438 1.00 70.81 185 ALA A N 1
ATOM 1469 C CA . ALA A 1 185 ? -1.769 15.134 7.602 1.00 70.81 185 ALA A CA 1
ATOM 1470 C C . ALA A 1 185 ? -3.017 14.643 6.855 1.00 70.81 185 ALA A C 1
ATOM 1472 O O . ALA A 1 185 ? -4.107 14.692 7.412 1.00 70.81 185 ALA A O 1
ATOM 1473 N N . ALA A 1 186 ? -2.856 14.116 5.638 1.00 72.50 186 ALA A N 1
ATOM 1474 C CA . ALA A 1 186 ? -3.951 13.546 4.858 1.00 72.50 186 ALA A CA 1
ATOM 1475 C C . ALA A 1 186 ? -4.632 12.386 5.599 1.00 72.50 186 ALA A C 1
ATOM 1477 O O . ALA A 1 186 ? -5.855 12.359 5.669 1.00 72.50 186 ALA A O 1
ATOM 1478 N N . TYR A 1 187 ? -3.851 11.501 6.230 1.00 77.12 187 TYR A N 1
ATOM 1479 C CA . TYR A 1 187 ? -4.387 10.425 7.068 1.00 77.12 187 TYR A CA 1
ATOM 1480 C C . TYR A 1 187 ? -5.251 10.952 8.229 1.00 77.12 187 TYR A C 1
ATOM 1482 O O . TYR A 1 187 ? -6.357 10.471 8.455 1.00 77.12 187 TYR A O 1
ATOM 1490 N N . LYS A 1 188 ? -4.779 11.985 8.941 1.00 73.06 188 LYS 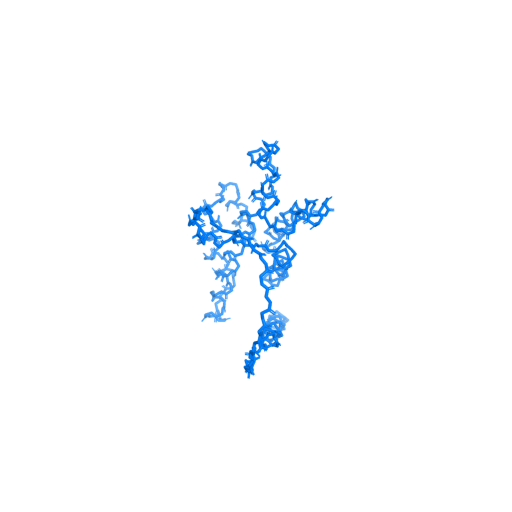A N 1
ATOM 1491 C CA . LYS A 1 188 ? -5.521 12.585 10.064 1.00 73.06 188 LYS A CA 1
ATOM 1492 C C . LYS A 1 188 ? -6.837 13.248 9.661 1.00 73.06 188 LYS A C 1
ATOM 1494 O O . LYS A 1 188 ? -7.669 13.465 10.524 1.00 73.06 188 LYS A O 1
ATOM 1499 N N . LEU A 1 189 ? -6.984 13.643 8.397 1.00 66.56 189 LEU A N 1
ATOM 1500 C CA . LEU A 1 189 ? -8.218 14.238 7.877 1.00 66.56 189 LEU A CA 1
ATOM 1501 C C . LEU A 1 189 ? -9.188 13.185 7.331 1.00 66.56 189 LEU A C 1
ATOM 1503 O O . LEU A 1 189 ? -10.351 13.500 7.099 1.00 66.56 189 LEU A O 1
ATOM 1507 N N . SER A 1 190 ? -8.696 11.971 7.062 1.00 60.50 190 SER A N 1
ATOM 1508 C CA . SER A 1 190 ? -9.510 10.846 6.600 1.00 60.50 190 SER A CA 1
ATOM 1509 C C . SER A 1 190 ? -10.091 9.993 7.726 1.00 60.50 190 SER A C 1
ATOM 1511 O O . SER A 1 190 ? -10.948 9.171 7.416 1.00 60.50 190 SER A O 1
ATOM 1513 N N . ASN A 1 191 ? -9.627 10.169 8.970 1.00 52.59 191 ASN A N 1
ATOM 1514 C CA . ASN A 1 191 ? -10.256 9.633 10.183 1.00 52.59 191 ASN A CA 1
ATOM 1515 C C . ASN A 1 191 ? -11.221 10.672 10.761 1.00 52.59 191 ASN A C 1
ATOM 1517 O O . ASN A 1 191 ? -10.792 11.844 10.888 1.00 52.59 191 ASN A O 1
#

InterPro domains:
  IPR014830 Glycolipid transfer protein domain [PF08718] (64-189)
  IPR014830 Glycolipid transfer protein domain [PTHR10219] (37-189)
  IPR036497 Glycolipid transfer protein superfamily [G3DSA:1.10.3520.10] (63-190)
  IPR036497 Glycolipid transfer protein superfamily [SSF110004] (63-189)

Sequence (191 aa):
MKRRRDAEISSEIRSAIQELSAASERDVVKPTAERDSVKPAAEREGVKPAAERCGDDLQTTLQIPIKPFLSLCNLLIQVLDKIGPTMAVLRQDIHQNIQRLETVHDSDPLRYWDVVEILKKEVSEGKAKKGPTCSKAFVWLTRSLDFSVTSLKLLVEDFERDMEQAVEESYNNTLKPWHGWISSAAYKLSN

pLDDT: mean 76.86, std 22.95, range [28.92, 98.44]

Radius of gyration: 24.19 Å; chains: 1; bounding box: 69×72×42 Å

Organism: NCBI:txid158383

Foldseek 3Di:
DVVVVVVVLVVVVVVVVVVVVVVVVVPDDDDDDDDDDDDDDDDDDDDDDDDDPDDPPPPVVPFAFLVVLLVVLVVLLVVLVSLHDLCVVVSVLSVVLSVQLVVQCVVPVVQSRGLVSQVVVCVVVVNNPDDDGNVVSVVSSVLSVQLSVQLVVVCVVPVVDDSVVSSVVSCVVGVVVVDDPVRVVSSVVSD

Secondary structure (DSSP, 8-state):
-HHHHHHHHHHHHHHHHHHHHHHHTTS-PPPPP-------------------------------BHHHHHHHHHHHHHHHHHH-GGGHHHHHHHHHHHHHHHHHHHH-TTTSSBHHHHHHHHHHTT-TTSSS-HHHHHHHHHHHHHHHHHHHHHHHH-TTS-HHHHHHHHHHHTTGGG--HHHHHHHHHH-